Protein AF-A0A0G0W7D2-F1 (afdb_monomer_lite)

Secondary structure (DSSP, 8-state):
--GGG-EEEEETHHHHSS---HHHHHHHHHHHHHHHHTT-EEEEE--TTGGGHHHHHHHHHHHHHHHHGGG-SSSSSS---GGG-SSHHHHHHHHHHHH--S---PPTTTT-S-HHHHHHHTTTTHHHHHTT-EEEEEEEEEEEETTEEEEEEEEEEE-TT-HHHHHHHHHHHHHH-TTTT----

pLDDT: mean 82.42, std 14.55, range [30.0, 97.0]

Structure (mmCIF, N/CA/C/O backbone):
data_AF-A0A0G0W7D2-F1
#
_entry.id   AF-A0A0G0W7D2-F1
#
loop_
_atom_site.group_PDB
_atom_site.id
_atom_site.type_symbol
_atom_site.label_atom_id
_atom_site.label_alt_id
_atom_site.label_comp_id
_atom_site.label_asym_id
_atom_site.label_entity_id
_atom_site.label_seq_id
_atom_site.pdbx_PDB_ins_code
_atom_site.Cartn_x
_atom_site.Cartn_y
_atom_site.Cartn_z
_atom_site.occupancy
_atom_site.B_iso_or_equiv
_atom_site.auth_seq_id
_atom_site.auth_comp_id
_atom_site.auth_asym_id
_atom_site.auth_atom_id
_atom_site.pdbx_PDB_model_num
ATOM 1 N N . LEU A 1 1 ? -21.840 2.901 7.815 1.00 83.06 1 LEU A N 1
ATOM 2 C CA . LEU A 1 1 ? -21.279 1.530 7.769 1.00 83.06 1 LEU A CA 1
ATOM 3 C C . LEU A 1 1 ? -21.638 0.866 9.098 1.00 83.06 1 LEU A C 1
ATOM 5 O O . LEU A 1 1 ? -21.651 1.582 10.088 1.00 83.06 1 LEU A O 1
ATOM 9 N N . ASP A 1 2 ? -21.997 -0.420 9.148 1.00 88.69 2 ASP A N 1
ATOM 10 C CA . ASP A 1 2 ? -22.211 -1.099 10.441 1.00 88.69 2 ASP A CA 1
ATOM 11 C C . ASP A 1 2 ? -20.882 -1.690 10.926 1.00 88.69 2 ASP A C 1
ATOM 13 O O . ASP A 1 2 ? -20.488 -2.780 10.507 1.00 88.69 2 ASP A O 1
ATOM 17 N N . PHE A 1 3 ? -20.174 -0.941 11.773 1.00 88.50 3 PHE A N 1
ATOM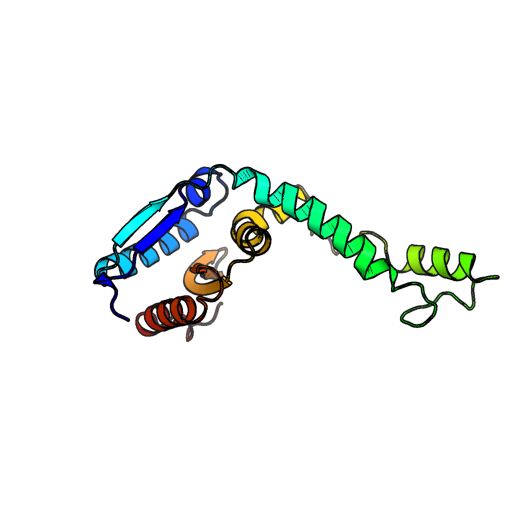 18 C CA . PHE A 1 3 ? -18.842 -1.310 12.256 1.00 88.50 3 PHE A CA 1
ATOM 19 C C . PHE A 1 3 ? -18.836 -2.587 13.095 1.00 88.50 3 PHE A C 1
ATOM 21 O O . PHE A 1 3 ? -17.845 -3.304 13.069 1.00 88.50 3 PHE A O 1
ATOM 28 N N . LYS A 1 4 ? -19.955 -2.961 13.727 1.00 89.69 4 LYS A N 1
ATOM 29 C CA . LYS A 1 4 ? -20.061 -4.200 14.521 1.00 89.69 4 LYS A CA 1
ATOM 30 C C . LYS A 1 4 ? -19.895 -5.475 13.696 1.00 89.69 4 LYS A C 1
ATOM 32 O O . LYS A 1 4 ? -19.670 -6.545 14.252 1.00 89.69 4 LYS A O 1
ATOM 37 N N . LYS A 1 5 ? -20.040 -5.377 12.373 1.00 92.12 5 LYS A N 1
ATOM 38 C CA . LYS A 1 5 ? -19.840 -6.487 11.431 1.00 92.12 5 LYS A CA 1
ATOM 39 C C . LYS A 1 5 ? -18.463 -6.465 10.774 1.00 92.12 5 LYS A C 1
ATOM 41 O O . LYS A 1 5 ? -18.155 -7.368 9.998 1.00 92.12 5 LYS A O 1
ATOM 46 N N . LEU A 1 6 ? -17.657 -5.438 11.036 1.00 94.62 6 LEU A N 1
ATOM 47 C CA . LEU A 1 6 ? -16.352 -5.273 10.422 1.00 94.62 6 LEU A CA 1
ATOM 48 C C . LEU A 1 6 ? -15.289 -5.989 11.254 1.00 94.62 6 LEU A C 1
ATOM 50 O O . LEU A 1 6 ? -15.198 -5.790 12.465 1.00 94.62 6 LEU A O 1
ATOM 54 N N . LYS A 1 7 ? -14.463 -6.786 10.574 1.00 95.94 7 LYS A N 1
ATOM 55 C CA . LYS A 1 7 ? -13.244 -7.365 11.135 1.00 95.94 7 LYS A CA 1
ATOM 56 C C . LYS A 1 7 ? -12.044 -6.703 10.480 1.00 95.94 7 LYS A C 1
ATOM 58 O O . LYS A 1 7 ? -11.933 -6.724 9.256 1.00 95.94 7 LYS A O 1
ATOM 63 N N . ILE A 1 8 ? -11.165 -6.122 11.283 1.00 95.56 8 ILE A N 1
ATOM 64 C CA . ILE A 1 8 ? -9.950 -5.451 10.823 1.00 95.56 8 ILE A CA 1
ATOM 65 C C . ILE A 1 8 ? -8.760 -6.297 11.258 1.00 95.56 8 ILE A C 1
ATOM 67 O O . ILE A 1 8 ? -8.553 -6.522 12.448 1.00 95.56 8 ILE A O 1
ATOM 71 N N . GLY A 1 9 ? -7.986 -6.771 10.284 1.00 95.56 9 GLY A N 1
ATOM 72 C CA . GLY A 1 9 ? -6.732 -7.467 10.536 1.00 95.56 9 GLY A CA 1
ATOM 73 C C . GLY A 1 9 ? -5.576 -6.480 10.658 1.00 95.56 9 GLY A C 1
ATOM 74 O O . GLY A 1 9 ? -5.370 -5.673 9.754 1.00 95.56 9 GLY A O 1
ATOM 75 N N . LEU A 1 10 ? -4.807 -6.565 11.740 1.00 94.06 10 LEU A N 1
ATOM 76 C CA . LEU A 1 10 ? -3.534 -5.872 11.910 1.00 94.06 10 LEU A CA 1
ATOM 77 C C . LEU A 1 10 ? -2.376 -6.853 11.720 1.00 94.06 10 LEU A C 1
ATOM 79 O O . LEU A 1 10 ? -2.161 -7.696 12.592 1.00 94.06 10 LEU A O 1
ATOM 83 N N . PRO A 1 11 ? -1.625 -6.773 10.610 1.00 91.75 11 PRO A N 1
ATOM 84 C CA . PRO A 1 11 ? -0.438 -7.594 10.423 1.00 91.75 11 PRO A CA 1
ATOM 85 C C . PRO A 1 11 ? 0.636 -7.221 11.437 1.00 91.75 11 PRO A C 1
ATOM 87 O O . PRO A 1 11 ? 1.158 -6.104 11.405 1.00 91.75 11 PRO A O 1
ATOM 90 N N . LYS A 1 12 ? 0.986 -8.151 12.327 1.00 89.75 12 LYS A N 1
ATOM 91 C CA . LYS A 1 12 ? 2.035 -7.917 13.330 1.00 89.75 12 LYS A CA 1
ATOM 92 C C . LYS A 1 12 ? 3.379 -7.594 12.681 1.00 89.75 12 LYS A C 1
ATOM 94 O O . LYS A 1 12 ? 4.120 -6.750 13.179 1.00 89.75 12 LYS A O 1
ATOM 99 N N . GLU A 1 13 ? 3.659 -8.178 11.515 1.00 87.62 13 GLU A N 1
ATOM 100 C CA . GLU A 1 13 ? 4.937 -8.011 10.836 1.00 87.62 13 GLU A CA 1
ATOM 101 C C . GLU A 1 13 ? 5.183 -6.547 10.429 1.00 87.62 13 GLU A C 1
ATOM 103 O O . GLU A 1 13 ? 6.333 -6.108 10.430 1.00 87.62 13 GLU A O 1
ATOM 108 N N . PHE A 1 14 ? 4.137 -5.747 10.159 1.00 83.12 14 PHE A N 1
ATOM 109 C CA . PHE A 1 14 ? 4.296 -4.311 9.868 1.00 83.12 14 PHE A CA 1
ATOM 110 C C . PHE A 1 14 ? 4.832 -3.515 11.063 1.00 83.12 14 PHE A C 1
ATOM 112 O O . PHE A 1 14 ? 5.391 -2.436 10.885 1.00 83.12 14 PHE A O 1
ATOM 119 N N . PHE A 1 15 ? 4.703 -4.048 12.277 1.00 82.81 15 PHE A N 1
ATOM 120 C CA . PHE A 1 15 ? 5.199 -3.421 13.498 1.00 82.81 15 PHE A CA 1
ATOM 121 C C . PHE A 1 15 ? 6.488 -4.065 14.028 1.00 82.81 15 PHE A C 1
ATOM 123 O O . PHE A 1 15 ? 7.133 -3.469 14.893 1.00 82.81 15 PHE A O 1
ATOM 130 N N . GLU A 1 16 ? 6.861 -5.247 13.523 1.00 81.19 16 GLU A N 1
ATOM 131 C CA . GLU A 1 16 ? 8.008 -6.047 13.980 1.00 81.19 16 GLU A CA 1
ATOM 132 C C . GLU A 1 16 ? 9.249 -5.927 13.085 1.00 81.19 16 GLU A C 1
ATOM 134 O O . GLU A 1 16 ? 10.361 -6.048 13.593 1.00 81.19 16 GLU A O 1
ATOM 139 N N . ILE A 1 17 ? 9.100 -5.671 11.776 1.00 70.75 17 ILE A N 1
ATOM 140 C CA . ILE A 1 17 ? 10.246 -5.616 10.840 1.00 70.75 17 ILE A CA 1
ATOM 141 C C . ILE A 1 17 ? 11.236 -4.478 11.166 1.00 70.75 17 ILE A C 1
ATOM 143 O O . ILE A 1 17 ? 12.399 -4.533 10.766 1.00 70.75 17 ILE A O 1
ATOM 147 N N . GLY A 1 18 ? 10.816 -3.491 11.961 1.00 64.75 18 GLY A N 1
ATOM 148 C CA . GLY A 1 18 ? 11.622 -2.319 12.289 1.00 64.75 18 GLY A CA 1
ATOM 149 C C . GLY A 1 18 ? 11.581 -1.270 11.175 1.00 64.75 18 GLY A C 1
ATOM 150 O O . GLY A 1 18 ? 11.240 -1.554 10.031 1.00 64.75 18 GLY A O 1
ATOM 151 N N . GLY A 1 19 ? 11.881 -0.019 11.526 1.00 73.56 19 GLY A N 1
ATOM 152 C CA . GLY A 1 19 ? 11.916 1.099 10.574 1.00 73.56 19 GLY A CA 1
ATOM 153 C C . GLY A 1 19 ? 10.629 1.920 10.465 1.00 73.56 19 GLY A C 1
ATOM 154 O O . GLY A 1 19 ? 10.637 2.942 9.786 1.00 73.56 19 GLY A O 1
ATOM 155 N N . ILE A 1 20 ? 9.546 1.540 11.155 1.00 81.81 20 ILE A N 1
ATOM 156 C CA . ILE A 1 20 ? 8.411 2.451 11.344 1.00 81.81 20 ILE A CA 1
ATOM 157 C C . ILE A 1 20 ? 8.782 3.537 12.359 1.00 81.81 20 ILE A C 1
ATOM 159 O O . ILE A 1 20 ? 9.267 3.245 13.455 1.00 81.81 20 ILE A O 1
ATOM 163 N N . ASP A 1 21 ? 8.542 4.792 11.992 1.00 85.00 21 ASP A N 1
ATOM 164 C CA . ASP A 1 21 ? 8.695 5.926 12.897 1.00 85.00 21 ASP A CA 1
ATOM 165 C C . ASP A 1 21 ? 7.721 5.780 14.094 1.00 85.00 21 ASP A C 1
ATOM 167 O O . ASP A 1 21 ? 6.537 5.488 13.882 1.00 85.00 21 ASP A O 1
ATOM 171 N N . PRO A 1 22 ? 8.175 5.945 15.354 1.00 88.88 22 PRO A N 1
ATOM 172 C CA . PRO A 1 22 ? 7.320 5.779 16.529 1.00 88.88 22 PRO A CA 1
ATOM 173 C C . PRO A 1 22 ? 6.082 6.684 16.545 1.00 88.88 22 PRO A C 1
ATOM 175 O O . PRO A 1 22 ? 5.014 6.237 16.967 1.00 88.88 22 PRO A O 1
ATOM 178 N N . ASP A 1 23 ? 6.188 7.924 16.061 1.00 90.25 23 ASP A N 1
ATOM 179 C CA . ASP A 1 23 ? 5.060 8.858 16.021 1.00 90.25 23 ASP A CA 1
ATOM 180 C C . ASP A 1 23 ? 4.035 8.413 14.974 1.00 90.25 23 ASP A C 1
ATOM 182 O O . ASP A 1 23 ? 2.830 8.416 15.235 1.00 90.25 23 ASP A O 1
ATOM 186 N N . VAL A 1 24 ? 4.513 7.937 13.819 1.00 90.12 24 VAL A N 1
ATOM 187 C CA . VAL A 1 24 ? 3.668 7.333 12.775 1.00 90.12 24 VAL A CA 1
ATOM 188 C C . VAL A 1 24 ? 2.955 6.095 13.313 1.00 90.12 24 VAL A C 1
ATOM 190 O O . VAL A 1 24 ? 1.738 5.968 13.168 1.00 90.12 24 VAL A O 1
ATOM 193 N N . LYS A 1 25 ? 3.681 5.202 13.998 1.00 90.31 25 LYS A N 1
ATOM 194 C CA . LYS A 1 25 ? 3.105 4.010 14.633 1.00 90.31 25 LYS A CA 1
ATOM 195 C C . LYS A 1 25 ? 2.000 4.385 15.620 1.00 90.31 25 LYS A C 1
ATOM 197 O O . LYS A 1 25 ? 0.926 3.787 15.585 1.00 90.31 25 LYS A O 1
ATOM 202 N N . ASN A 1 26 ? 2.239 5.380 16.470 1.00 92.44 26 ASN A N 1
ATOM 203 C CA . ASN A 1 26 ? 1.261 5.843 17.452 1.00 92.44 26 ASN A CA 1
ATOM 204 C C . ASN A 1 26 ? 0.003 6.422 16.785 1.00 92.44 26 ASN A C 1
ATOM 206 O O . ASN A 1 26 ? -1.108 6.127 17.227 1.00 92.44 26 ASN A O 1
ATOM 210 N N . LEU A 1 27 ? 0.151 7.194 15.702 1.00 92.88 27 LEU A N 1
ATOM 211 C CA . LEU A 1 27 ? -0.982 7.718 14.929 1.00 92.88 27 LEU A CA 1
ATOM 212 C C . LEU A 1 27 ? -1.808 6.602 14.275 1.00 92.88 27 LEU A C 1
ATOM 214 O O . LEU A 1 27 ? -3.040 6.629 14.335 1.00 92.88 27 LEU A O 1
ATOM 218 N N . ILE A 1 28 ? -1.148 5.590 13.709 1.00 92.31 28 ILE A N 1
ATOM 219 C CA . ILE A 1 28 ? -1.828 4.426 13.128 1.00 92.31 28 ILE A CA 1
ATOM 220 C C . ILE A 1 28 ? -2.603 3.669 14.210 1.00 92.31 28 ILE A C 1
ATOM 222 O O . ILE A 1 28 ? -3.790 3.404 14.033 1.00 92.31 28 ILE A O 1
ATOM 226 N N . LEU A 1 29 ? -1.983 3.371 15.355 1.00 93.69 29 LEU A N 1
ATOM 227 C CA . LEU A 1 29 ? -2.653 2.668 16.456 1.00 93.69 29 LEU A CA 1
ATOM 228 C C . LEU A 1 29 ? -3.843 3.463 17.010 1.00 93.69 29 LEU A C 1
ATOM 230 O O . LEU A 1 29 ? -4.909 2.893 17.230 1.00 93.69 29 LEU A O 1
ATOM 234 N N . LYS A 1 30 ? -3.708 4.788 17.136 1.00 95.12 30 LYS A N 1
ATOM 235 C CA . LYS A 1 30 ? -4.817 5.672 17.515 1.00 95.12 30 LYS A CA 1
ATOM 236 C C . LYS A 1 30 ? -5.976 5.601 16.516 1.00 95.12 30 LYS A C 1
ATOM 238 O O . LYS A 1 30 ? -7.137 5.593 16.919 1.00 95.12 30 LYS A O 1
ATOM 243 N N . SER A 1 31 ? -5.666 5.517 15.224 1.00 94.25 31 SER A N 1
ATOM 244 C CA . SER A 1 31 ? -6.672 5.363 14.166 1.00 94.25 31 SER A CA 1
ATOM 245 C C . SER A 1 31 ? -7.386 4.012 14.251 1.00 94.25 31 SER A C 1
ATOM 247 O O . SER A 1 31 ? -8.597 3.930 14.072 1.00 94.25 31 SER A O 1
ATOM 249 N N . VAL A 1 32 ? -6.663 2.946 14.597 1.00 93.88 32 VAL A N 1
ATOM 250 C CA . VAL A 1 32 ? -7.259 1.626 14.841 1.00 93.88 32 VAL A CA 1
ATOM 251 C C . VAL A 1 32 ? -8.193 1.652 16.051 1.00 93.88 32 VAL A C 1
ATOM 253 O O . VAL A 1 32 ? -9.273 1.063 16.012 1.00 93.88 32 VAL A O 1
ATOM 256 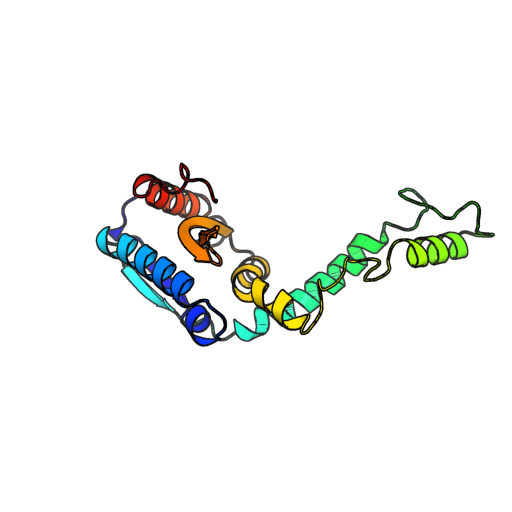N N . ASP A 1 33 ? -7.800 2.331 17.126 1.00 94.69 33 ASP A N 1
ATOM 257 C CA . ASP A 1 33 ? -8.631 2.442 18.324 1.00 94.69 33 ASP A CA 1
ATOM 258 C C . ASP A 1 33 ? -9.928 3.216 18.058 1.00 94.69 33 ASP A C 1
ATOM 260 O O . ASP A 1 33 ? -10.963 2.870 18.629 1.00 94.69 33 ASP A O 1
ATOM 264 N N . CYS A 1 34 ? -9.914 4.185 17.138 1.00 92.81 34 CYS A N 1
ATOM 265 C CA . CYS A 1 34 ? -11.127 4.837 16.643 1.00 92.81 34 CYS A CA 1
ATOM 266 C C . CYS A 1 34 ? -12.104 3.811 16.033 1.00 92.81 34 CYS A C 1
ATOM 268 O O . CYS A 1 34 ? -13.261 3.737 16.452 1.00 92.81 34 CYS A O 1
ATOM 270 N N . PHE A 1 35 ? -11.629 2.908 15.167 1.00 93.75 35 PHE A N 1
ATOM 271 C CA . PHE A 1 35 ? -12.481 1.841 14.625 1.00 93.75 35 PHE A CA 1
ATOM 272 C C . PHE A 1 35 ? -13.005 0.873 15.697 1.00 93.75 35 PHE A C 1
ATOM 274 O O . PHE A 1 35 ? -14.159 0.443 15.622 1.00 93.75 35 PHE A O 1
ATOM 281 N N . LYS A 1 36 ? -12.204 0.546 16.723 1.00 94.06 36 LYS A N 1
ATOM 282 C CA . LYS A 1 36 ? -12.673 -0.272 17.860 1.00 94.06 36 LYS A CA 1
ATOM 283 C C . LYS A 1 36 ? -13.797 0.418 18.626 1.00 94.06 36 LYS A C 1
ATOM 285 O O . LYS A 1 36 ? -14.779 -0.233 18.974 1.00 94.06 36 LYS A O 1
ATOM 290 N N . GLN A 1 37 ? -13.675 1.723 18.877 1.00 93.00 37 GLN A N 1
ATOM 291 C CA . GLN A 1 37 ? -14.697 2.512 19.578 1.00 93.00 37 GLN A CA 1
ATOM 292 C C . GLN A 1 37 ? -16.018 2.562 18.802 1.00 93.00 37 GLN A C 1
ATOM 294 O O . GLN A 1 37 ? -17.087 2.529 19.408 1.00 93.00 37 GLN A O 1
ATOM 299 N N . GLN A 1 38 ? -15.952 2.556 17.470 1.00 91.06 38 GLN A N 1
ATOM 300 C CA . GLN A 1 38 ? -17.127 2.442 16.601 1.00 91.06 38 GLN A CA 1
ATOM 301 C C . GLN A 1 38 ? -17.723 1.018 16.570 1.00 91.06 38 GLN A C 1
ATOM 303 O O . GLN A 1 38 ? -18.843 0.819 16.095 1.00 91.06 38 GLN A O 1
ATOM 308 N N . GLY A 1 39 ? -17.015 0.024 17.115 1.00 94.38 39 GLY A N 1
ATOM 309 C CA . GLY A 1 39 ? -17.494 -1.345 17.309 1.00 94.38 39 GLY A CA 1
ATOM 310 C C . GLY A 1 39 ? -16.857 -2.397 16.403 1.00 94.38 39 GLY A C 1
ATOM 311 O O . GLY A 1 39 ? -17.328 -3.532 16.419 1.00 94.38 39 GLY A O 1
ATOM 312 N N . ALA A 1 40 ? -15.822 -2.058 15.627 1.00 96.19 40 ALA A N 1
ATOM 313 C CA . ALA A 1 40 ? -15.112 -3.035 14.804 1.00 96.19 40 ALA A CA 1
ATOM 314 C C . ALA A 1 40 ? -14.337 -4.047 15.657 1.00 96.19 40 ALA A C 1
ATOM 316 O O . ALA A 1 40 ? -13.693 -3.698 16.649 1.00 96.19 40 ALA A O 1
ATOM 317 N N . GLU A 1 41 ? -14.351 -5.308 15.230 1.00 97.00 41 GLU A N 1
ATOM 318 C CA . GLU A 1 41 ? -13.499 -6.346 15.800 1.00 97.00 41 GLU A CA 1
ATOM 319 C C . GLU A 1 41 ? -12.097 -6.211 15.200 1.00 97.00 41 GLU A C 1
ATOM 321 O O . GLU A 1 41 ? -11.905 -6.389 13.997 1.00 97.00 41 GLU A O 1
ATOM 326 N N . VAL A 1 42 ? -11.106 -5.890 16.029 1.00 95.62 42 VAL A N 1
ATOM 327 C CA . VAL A 1 42 ? -9.710 -5.786 15.591 1.00 95.62 42 VAL A CA 1
ATOM 328 C C . VAL A 1 42 ? -8.952 -7.026 16.029 1.00 95.62 42 VAL A C 1
ATOM 330 O O . VAL A 1 42 ? -8.901 -7.345 17.216 1.00 95.62 42 VAL A O 1
ATOM 333 N N . LEU A 1 43 ? -8.349 -7.702 15.059 1.00 95.88 43 LEU A N 1
ATOM 334 C CA . LEU A 1 43 ? -7.610 -8.941 15.240 1.00 95.88 43 LEU A CA 1
ATOM 335 C C . LEU A 1 43 ? -6.176 -8.739 14.777 1.00 95.88 43 LEU A C 1
ATOM 337 O O . LEU A 1 43 ? -5.935 -8.200 13.699 1.00 95.88 43 LEU A O 1
ATOM 341 N N . GLU A 1 44 ? -5.220 -9.215 15.561 1.00 94.62 44 GLU A N 1
ATOM 342 C CA . GLU A 1 44 ? -3.856 -9.363 15.070 1.00 94.62 44 GLU A CA 1
ATOM 343 C C . GLU A 1 44 ? -3.800 -10.544 14.090 1.00 94.62 44 GLU A C 1
ATOM 345 O O . GLU A 1 44 ? -4.355 -11.613 14.356 1.00 94.62 44 GLU A O 1
ATOM 350 N N . ILE A 1 45 ? -3.161 -10.344 12.939 1.00 94.88 45 ILE A N 1
ATOM 351 C CA . ILE A 1 45 ? -2.997 -11.363 11.899 1.00 94.88 45 ILE A CA 1
ATOM 352 C C . ILE A 1 45 ? -1.519 -11.562 11.564 1.00 94.88 45 ILE A C 1
ATOM 354 O O . ILE A 1 45 ? -0.675 -10.713 11.839 1.00 94.88 45 ILE A O 1
ATOM 358 N N . ASN A 1 46 ? -1.220 -12.712 10.963 1.00 93.31 46 ASN A N 1
ATOM 359 C CA . ASN A 1 46 ? 0.134 -13.153 10.645 1.00 93.31 46 ASN A CA 1
ATOM 360 C C . ASN A 1 46 ? 0.304 -13.270 9.126 1.00 93.31 46 ASN A C 1
ATOM 362 O O . ASN A 1 46 ? -0.405 -14.047 8.481 1.00 93.31 46 ASN A O 1
ATOM 366 N N . LEU A 1 47 ? 1.265 -12.532 8.574 1.00 91.00 47 LEU A N 1
ATOM 367 C CA . LEU A 1 47 ? 1.676 -12.545 7.172 1.00 91.00 47 LEU A CA 1
ATOM 368 C C . LEU A 1 47 ? 3.110 -13.103 7.054 1.00 91.00 47 LEU A C 1
ATOM 370 O O . LEU A 1 47 ? 4.072 -12.354 6.862 1.00 91.00 47 LEU A O 1
ATOM 374 N N . PRO A 1 48 ? 3.290 -14.439 7.089 1.00 89.81 48 PRO A N 1
ATOM 375 C CA . PRO A 1 48 ? 4.602 -15.068 7.291 1.00 89.81 48 PRO A CA 1
ATOM 376 C C . PRO A 1 48 ? 5.591 -14.831 6.139 1.00 89.81 48 PRO A C 1
ATOM 378 O O . PRO A 1 48 ? 6.803 -15.001 6.294 1.00 89.81 48 PRO A O 1
ATOM 381 N N . HIS A 1 49 ? 5.083 -14.453 4.965 1.00 89.62 49 HIS A N 1
ATOM 382 C CA . HIS A 1 49 ? 5.873 -14.224 3.758 1.00 89.62 49 HIS A CA 1
ATOM 383 C C . HIS A 1 49 ? 6.148 -12.744 3.480 1.00 89.62 49 HIS A C 1
ATOM 385 O O . HIS A 1 49 ? 6.787 -12.431 2.478 1.00 89.62 49 HIS A O 1
ATOM 391 N N . MET A 1 50 ? 5.725 -11.834 4.363 1.00 85.69 50 MET A N 1
ATOM 392 C CA . MET A 1 50 ? 5.827 -10.394 4.126 1.00 85.69 50 MET A CA 1
ATOM 393 C C . MET A 1 50 ? 7.268 -9.925 3.893 1.00 85.69 50 MET A C 1
ATOM 395 O O . MET A 1 50 ? 7.508 -9.103 3.019 1.00 85.69 50 MET A O 1
ATOM 399 N N . LYS A 1 51 ? 8.251 -10.520 4.578 1.00 83.38 51 LYS A N 1
ATOM 400 C CA . LYS A 1 51 ? 9.684 -10.219 4.384 1.00 83.38 51 LYS A CA 1
ATOM 401 C C . LYS A 1 51 ? 10.205 -10.467 2.960 1.00 83.38 51 LYS A C 1
ATOM 403 O O . LYS A 1 51 ? 11.276 -9.983 2.610 1.00 83.38 51 LYS A O 1
ATOM 408 N N . TYR A 1 52 ? 9.479 -11.239 2.150 1.00 86.75 52 TYR A N 1
ATOM 409 C CA . TYR A 1 52 ? 9.837 -11.522 0.762 1.00 86.75 52 TYR A CA 1
ATOM 410 C C . TYR A 1 52 ? 9.169 -10.570 -0.239 1.00 86.75 52 TYR A C 1
ATOM 412 O O . TYR A 1 52 ? 9.476 -10.657 -1.426 1.00 86.75 52 TYR A O 1
ATOM 420 N N . SER A 1 53 ? 8.283 -9.666 0.203 1.00 86.50 53 SER A N 1
ATOM 421 C CA . SER A 1 53 ? 7.522 -8.784 -0.693 1.00 86.50 53 SER A CA 1
ATOM 422 C C . SER A 1 53 ? 8.438 -7.878 -1.514 1.00 86.50 53 SER A C 1
ATOM 424 O O . SER A 1 53 ? 8.375 -7.906 -2.738 1.00 86.50 53 SER A O 1
ATOM 426 N N . VAL A 1 54 ? 9.344 -7.149 -0.856 1.00 84.88 54 VAL A N 1
ATOM 427 C CA . VAL A 1 54 ? 10.301 -6.237 -1.497 1.00 84.88 54 VAL A CA 1
ATOM 428 C C . VAL A 1 54 ? 11.204 -6.971 -2.499 1.00 84.88 54 VAL A C 1
ATOM 430 O O . VAL A 1 54 ? 11.202 -6.589 -3.669 1.00 84.88 54 VAL A O 1
ATOM 433 N N . PRO A 1 55 ? 11.944 -8.043 -2.138 1.00 87.81 55 PRO A N 1
ATOM 434 C CA . PRO A 1 55 ? 12.807 -8.713 -3.111 1.00 87.81 55 PRO A CA 1
ATOM 435 C C . PRO A 1 55 ? 12.024 -9.339 -4.274 1.00 87.81 55 PRO A C 1
ATOM 437 O O . PRO A 1 55 ? 12.470 -9.243 -5.416 1.00 87.81 55 PRO A O 1
ATOM 440 N N . ALA A 1 56 ? 10.853 -9.936 -4.022 1.00 90.62 56 ALA A N 1
ATOM 441 C CA . ALA A 1 56 ? 10.020 -10.491 -5.090 1.00 90.62 56 ALA A CA 1
ATOM 442 C C . ALA A 1 56 ? 9.522 -9.394 -6.044 1.00 90.62 56 ALA A C 1
ATOM 444 O O . ALA A 1 56 ? 9.643 -9.539 -7.262 1.00 90.62 56 ALA A O 1
ATOM 445 N N . TYR A 1 57 ? 9.039 -8.278 -5.490 1.00 90.00 57 TYR A N 1
ATOM 446 C CA . TYR A 1 57 ? 8.590 -7.120 -6.254 1.00 90.00 57 TYR A CA 1
ATOM 447 C C . TYR A 1 57 ? 9.702 -6.577 -7.149 1.00 90.00 57 TYR A C 1
ATOM 449 O O . TYR A 1 57 ? 9.492 -6.408 -8.344 1.00 90.00 57 TYR A O 1
ATOM 457 N N . TYR A 1 58 ? 10.911 -6.374 -6.622 1.00 87.75 58 TYR A N 1
ATOM 458 C CA . TYR A 1 58 ? 12.008 -5.811 -7.413 1.00 87.75 58 TYR A CA 1
ATOM 459 C C . TYR A 1 58 ? 12.514 -6.747 -8.518 1.00 87.75 58 TYR A C 1
ATOM 461 O O . TYR A 1 58 ? 12.955 -6.256 -9.559 1.00 87.75 58 TYR A O 1
ATOM 469 N N . ILE A 1 59 ? 12.401 -8.070 -8.357 1.00 90.31 59 ILE A N 1
ATOM 470 C CA . ILE A 1 59 ? 12.693 -9.029 -9.434 1.00 90.31 59 ILE A CA 1
ATOM 471 C C . ILE A 1 59 ? 11.639 -8.927 -10.541 1.00 90.31 59 ILE A C 1
ATOM 473 O O . ILE A 1 59 ? 11.993 -8.747 -11.708 1.00 90.31 59 ILE A O 1
ATOM 477 N N . ILE A 1 60 ? 10.355 -9.013 -10.180 1.00 90.94 60 ILE A N 1
ATOM 478 C CA . ILE A 1 60 ? 9.241 -8.994 -11.140 1.00 90.94 60 ILE A CA 1
ATOM 479 C C . ILE A 1 60 ? 9.188 -7.650 -11.860 1.00 90.94 60 ILE A C 1
ATOM 481 O O . ILE A 1 60 ? 9.229 -7.608 -13.087 1.00 90.94 60 ILE A O 1
ATOM 485 N N . ASN A 1 61 ? 9.193 -6.552 -11.105 1.00 89.44 61 ASN A N 1
ATOM 486 C CA . ASN A 1 61 ? 9.133 -5.202 -11.643 1.00 89.44 61 ASN A CA 1
ATOM 487 C C . ASN A 1 61 ? 10.302 -4.933 -12.601 1.00 89.44 61 ASN A C 1
ATOM 489 O O . ASN A 1 61 ? 10.089 -4.439 -13.702 1.00 89.44 61 ASN A O 1
ATOM 493 N N . SER A 1 62 ? 11.533 -5.329 -12.253 1.00 86.62 62 SER A N 1
ATOM 494 C CA . SER A 1 62 ? 12.684 -5.159 -13.157 1.00 86.62 62 SER A CA 1
ATOM 495 C C . SER A 1 62 ? 12.538 -5.975 -14.445 1.00 86.62 62 SER A C 1
ATOM 497 O O . SER A 1 62 ? 12.832 -5.469 -15.531 1.00 86.62 62 SER A O 1
ATOM 499 N N . ALA A 1 63 ? 12.062 -7.221 -14.346 1.00 89.75 63 ALA A N 1
ATOM 500 C CA . ALA A 1 63 ? 11.835 -8.076 -15.507 1.00 89.75 63 ALA A CA 1
ATOM 501 C C . ALA A 1 63 ? 10.747 -7.497 -16.427 1.00 89.75 63 ALA A C 1
ATOM 503 O O . ALA A 1 63 ? 10.978 -7.329 -17.627 1.00 89.75 63 ALA A O 1
ATOM 504 N N . GLU A 1 64 ? 9.599 -7.112 -15.872 1.00 91.25 64 GLU A N 1
ATOM 505 C CA . GLU A 1 64 ? 8.486 -6.534 -16.627 1.00 91.25 64 GLU A CA 1
ATOM 506 C C . GLU A 1 64 ? 8.837 -5.178 -17.234 1.00 91.25 64 GLU A C 1
ATOM 508 O O . GLU A 1 64 ? 8.560 -4.946 -18.412 1.00 91.25 64 GLU A O 1
ATOM 513 N N . ILE A 1 65 ? 9.500 -4.295 -16.481 1.00 88.12 65 ILE A N 1
ATOM 514 C CA . ILE A 1 65 ? 9.984 -3.008 -16.992 1.00 88.12 65 ILE A CA 1
ATOM 515 C C . ILE A 1 65 ? 10.950 -3.240 -18.156 1.00 88.12 65 ILE A C 1
ATOM 517 O O . ILE A 1 65 ? 10.819 -2.581 -19.186 1.00 88.12 65 ILE A O 1
ATOM 521 N N . SER A 1 66 ? 11.877 -4.198 -18.054 1.00 85.88 66 SER A N 1
ATOM 522 C CA . SER A 1 66 ? 12.831 -4.471 -19.138 1.00 85.88 66 SER A CA 1
ATOM 523 C C . SER A 1 66 ? 12.135 -4.867 -20.448 1.00 85.88 66 SER A C 1
ATOM 525 O O . SER A 1 66 ? 12.480 -4.349 -21.515 1.00 85.88 66 SER A O 1
ATOM 527 N N . ALA A 1 67 ? 11.098 -5.706 -20.368 1.00 86.88 67 ALA A N 1
ATOM 528 C CA . ALA A 1 67 ? 10.301 -6.119 -21.517 1.00 86.88 67 ALA A CA 1
ATOM 529 C C . ALA A 1 67 ? 9.404 -4.978 -22.027 1.00 86.88 67 ALA A C 1
ATOM 531 O O . ALA A 1 67 ? 9.356 -4.703 -23.227 1.00 86.88 67 ALA A O 1
ATOM 532 N N . ASN A 1 68 ? 8.733 -4.256 -21.127 1.00 87.94 68 ASN A N 1
ATOM 533 C CA . ASN A 1 68 ? 7.829 -3.163 -21.478 1.00 87.94 68 ASN A CA 1
ATOM 534 C C . ASN A 1 68 ? 8.561 -1.996 -22.146 1.00 87.94 68 ASN A C 1
ATOM 536 O O . ASN 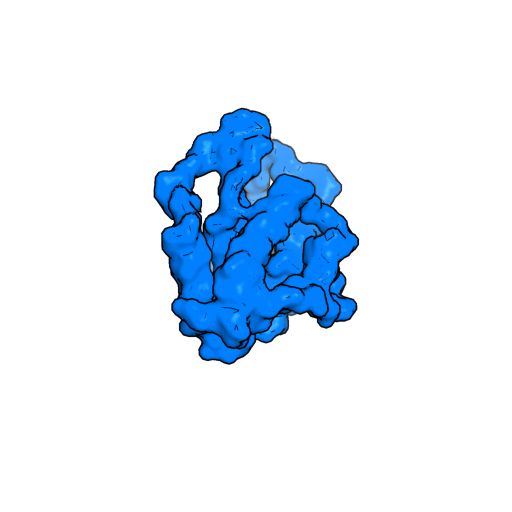A 1 68 ? 8.074 -1.466 -23.151 1.00 87.94 68 ASN A O 1
ATOM 540 N N . LEU A 1 69 ? 9.741 -1.628 -21.638 1.00 83.88 69 LEU A N 1
ATOM 541 C CA . LEU A 1 69 ? 10.582 -0.564 -22.188 1.00 83.88 69 LEU A CA 1
ATOM 542 C C . LEU A 1 69 ? 11.354 -0.999 -23.444 1.00 83.88 69 LEU A C 1
ATOM 544 O O . LEU A 1 69 ? 11.942 -0.152 -24.122 1.00 83.88 69 LEU A O 1
ATOM 548 N N . ALA A 1 70 ? 11.351 -2.287 -23.814 1.00 83.69 70 ALA A N 1
ATOM 549 C CA . ALA A 1 70 ? 11.996 -2.768 -25.039 1.00 83.69 70 ALA A CA 1
ATOM 550 C C . ALA A 1 70 ? 11.475 -2.046 -26.295 1.00 83.69 70 ALA A C 1
ATOM 552 O O . ALA A 1 70 ? 12.251 -1.804 -27.216 1.00 83.69 70 ALA A O 1
ATOM 553 N N . ARG A 1 71 ? 10.207 -1.602 -26.280 1.00 84.12 71 ARG A N 1
ATOM 554 C CA . ARG A 1 71 ? 9.556 -0.850 -27.369 1.00 84.12 71 ARG A CA 1
ATOM 555 C C . ARG A 1 71 ? 10.202 0.500 -27.700 1.00 84.12 71 ARG A C 1
ATOM 557 O O . ARG A 1 71 ? 9.940 1.034 -28.773 1.00 84.12 71 ARG A O 1
ATOM 564 N N . TYR A 1 72 ? 10.979 1.066 -26.776 1.00 81.69 72 TYR A N 1
ATOM 565 C CA . TYR A 1 72 ? 11.695 2.323 -26.972 1.00 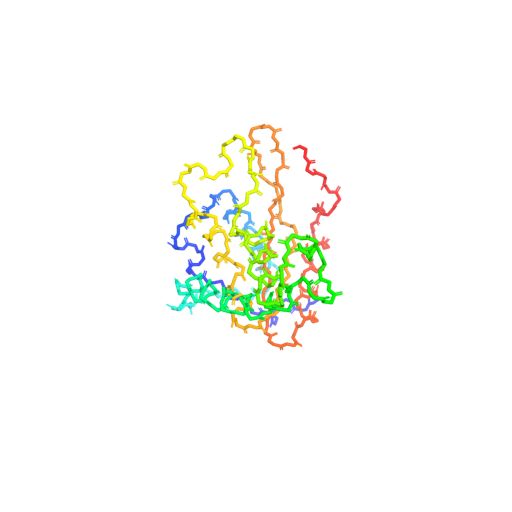81.69 72 TYR A CA 1
ATOM 566 C C . TYR A 1 72 ? 13.054 2.032 -27.604 1.00 81.69 72 TYR A C 1
ATOM 568 O O . TYR A 1 72 ? 14.057 1.835 -26.916 1.00 81.69 72 TYR A O 1
ATOM 576 N N . ASP A 1 73 ? 13.039 1.932 -28.928 1.00 78.69 73 ASP A N 1
ATOM 577 C CA . ASP A 1 73 ? 14.152 1.500 -29.775 1.00 78.69 73 ASP A CA 1
ATOM 578 C C . ASP A 1 73 ? 14.703 2.621 -30.677 1.00 78.69 73 ASP A C 1
ATOM 580 O O . ASP A 1 73 ? 15.677 2.405 -31.396 1.00 78.69 73 ASP A O 1
ATOM 584 N N . GLY A 1 74 ? 14.094 3.814 -30.656 1.00 78.81 74 GLY A N 1
ATOM 585 C CA . GLY A 1 74 ? 14.457 4.929 -31.540 1.00 78.81 74 GLY A CA 1
ATOM 586 C C . GLY A 1 74 ? 13.971 4.755 -32.979 1.00 78.81 74 GLY A C 1
ATOM 587 O O . GLY A 1 74 ? 14.372 5.509 -33.869 1.00 78.81 74 GLY A O 1
ATOM 588 N N . ILE A 1 75 ? 13.120 3.762 -33.251 1.00 82.31 75 ILE A N 1
ATOM 589 C CA . ILE A 1 75 ? 12.614 3.499 -34.595 1.00 82.31 75 ILE A CA 1
ATOM 590 C C . ILE A 1 75 ? 11.293 4.229 -34.802 1.00 82.31 75 ILE A C 1
ATOM 592 O O . ILE A 1 75 ? 11.206 5.081 -35.676 1.00 82.31 75 ILE A O 1
ATOM 596 N N . ARG A 1 76 ? 10.256 3.935 -34.023 1.00 83.12 76 ARG A N 1
ATOM 597 C CA . ARG A 1 76 ? 8.952 4.600 -34.215 1.00 83.12 76 ARG A CA 1
ATOM 598 C C . ARG A 1 76 ? 8.837 5.900 -33.413 1.00 83.12 76 ARG A C 1
ATOM 600 O O . ARG A 1 76 ? 8.209 6.842 -33.878 1.00 83.12 76 ARG A O 1
ATOM 607 N N . TYR A 1 77 ? 9.416 5.912 -32.215 1.00 78.06 77 TYR A N 1
ATOM 608 C CA . TYR A 1 77 ? 9.430 6.983 -31.208 1.00 78.06 77 TYR A CA 1
ATOM 609 C C . TYR A 1 77 ? 10.316 6.507 -30.031 1.00 78.06 77 TYR A C 1
ATOM 611 O O . TYR A 1 77 ? 10.588 5.302 -29.952 1.00 78.06 77 TYR A O 1
ATOM 619 N N . PRO A 1 78 ? 10.726 7.347 -29.058 1.00 68.94 78 PRO A N 1
ATOM 620 C CA . PRO A 1 78 ? 10.796 8.805 -29.013 1.00 68.94 78 PRO A CA 1
ATOM 621 C C . PRO A 1 78 ? 12.186 9.251 -29.523 1.00 68.94 78 PRO A C 1
ATOM 623 O O . PRO A 1 78 ? 12.460 8.995 -30.691 1.00 68.94 78 PRO A O 1
ATOM 626 N N . ILE A 1 79 ? 13.047 9.878 -28.698 1.00 75.19 79 ILE A N 1
ATOM 627 C CA . ILE A 1 79 ? 14.439 10.266 -29.032 1.00 75.19 79 ILE A CA 1
ATOM 628 C C . ILE A 1 79 ? 15.124 9.165 -29.853 1.00 75.19 79 ILE A C 1
ATOM 630 O O . ILE A 1 79 ? 15.029 7.986 -29.515 1.00 75.19 79 ILE A O 1
ATOM 634 N N . SER A 1 80 ? 15.794 9.556 -30.935 1.00 76.62 80 SER A N 1
ATOM 635 C CA . SER A 1 80 ? 16.424 8.638 -31.877 1.00 76.62 80 SER A CA 1
ATOM 636 C C . SER A 1 80 ? 17.760 9.193 -32.348 1.00 76.62 80 SER A C 1
ATOM 638 O O . SER A 1 80 ? 17.814 10.303 -32.869 1.00 76.62 80 SER A O 1
ATOM 640 N N . ASN A 1 81 ? 18.823 8.400 -32.230 1.00 74.94 81 ASN A N 1
ATOM 641 C CA . ASN A 1 81 ? 20.160 8.747 -32.728 1.00 74.94 81 ASN A CA 1
ATOM 642 C C . ASN A 1 81 ? 20.363 8.257 -34.175 1.00 74.94 81 ASN A C 1
ATOM 644 O O . ASN A 1 81 ? 21.428 7.751 -34.528 1.00 74.94 81 ASN A O 1
ATOM 648 N N . ARG A 1 82 ? 19.321 8.351 -35.013 1.00 76.69 82 ARG A N 1
ATOM 649 C CA . ARG A 1 82 ? 19.353 7.932 -36.427 1.00 76.69 82 ARG A CA 1
ATOM 650 C C . ARG A 1 82 ? 20.432 8.642 -37.229 1.00 76.69 82 ARG A C 1
ATOM 652 O O . ARG A 1 82 ? 21.128 7.985 -37.994 1.00 76.69 82 ARG A O 1
ATOM 659 N N . ASP A 1 83 ? 20.591 9.939 -37.004 1.00 80.62 83 ASP A N 1
ATOM 660 C CA . ASP A 1 83 ? 21.546 10.775 -37.739 1.00 80.62 83 ASP A CA 1
ATOM 661 C C . ASP A 1 83 ? 23.008 10.414 -37.422 1.00 80.62 83 ASP A C 1
ATOM 663 O O . ASP A 1 83 ? 23.916 10.727 -38.187 1.00 80.62 83 ASP A O 1
ATOM 667 N N . GLU A 1 84 ? 23.238 9.696 -36.319 1.00 77.31 84 GLU A N 1
ATOM 668 C CA . GLU A 1 84 ? 24.556 9.252 -35.865 1.00 77.31 84 GLU A CA 1
ATOM 669 C C . GLU A 1 84 ? 24.810 7.761 -36.139 1.00 77.31 84 GLU A C 1
ATOM 671 O O . GLU A 1 84 ? 25.801 7.218 -35.649 1.00 77.31 84 GLU A O 1
ATOM 676 N N . ALA A 1 85 ? 23.930 7.061 -36.862 1.00 78.88 85 ALA A N 1
ATOM 677 C CA . ALA A 1 85 ? 23.986 5.610 -37.020 1.00 78.88 85 ALA A CA 1
ATOM 678 C C . ALA A 1 85 ? 23.940 5.167 -38.490 1.00 78.88 85 ALA A C 1
ATOM 680 O O . ALA A 1 85 ? 23.126 5.627 -39.283 1.00 78.88 85 ALA A O 1
ATOM 681 N N . SER A 1 86 ? 24.787 4.200 -38.840 1.00 79.25 86 SER A N 1
ATOM 682 C CA . SER A 1 86 ? 24.940 3.665 -40.199 1.00 79.25 86 SER A CA 1
ATOM 683 C C . SER A 1 86 ? 23.987 2.505 -40.528 1.00 79.25 86 SER A C 1
ATOM 685 O O . SER A 1 86 ? 23.912 2.065 -41.674 1.00 79.25 86 SER A O 1
ATOM 687 N N . GLY A 1 87 ? 23.216 2.014 -39.548 1.00 81.62 87 GLY A N 1
ATOM 688 C CA . GLY A 1 87 ? 22.232 0.950 -39.759 1.00 81.62 87 GLY A CA 1
ATOM 689 C C . GLY A 1 87 ? 21.305 0.695 -38.569 1.00 81.62 87 GLY A C 1
ATOM 690 O O . GLY A 1 87 ? 21.556 1.139 -37.451 1.00 81.62 87 GLY A O 1
ATOM 691 N N . PHE A 1 88 ? 20.233 -0.075 -38.797 1.00 79.56 88 PHE A N 1
ATOM 692 C CA . PHE A 1 88 ? 19.164 -0.343 -37.815 1.00 79.56 88 PHE A CA 1
ATOM 693 C C . PHE A 1 88 ? 19.677 -0.815 -36.447 1.00 79.56 88 PHE A C 1
ATOM 695 O O . PHE A 1 88 ? 19.235 -0.340 -35.402 1.00 79.56 88 PHE A O 1
ATOM 702 N N . ARG A 1 89 ? 20.642 -1.738 -36.448 1.00 78.88 89 ARG A N 1
ATOM 703 C CA . ARG A 1 89 ? 21.216 -2.288 -35.216 1.00 78.88 89 ARG A CA 1
ATOM 704 C C . ARG A 1 89 ? 22.006 -1.237 -34.432 1.00 78.88 89 ARG A C 1
ATOM 706 O O . ARG A 1 89 ? 21.992 -1.247 -33.206 1.00 78.88 89 ARG A O 1
ATOM 713 N N . GLU A 1 90 ? 22.660 -0.320 -35.135 1.00 80.25 90 GLU A N 1
ATOM 714 C CA . GLU A 1 90 ? 23.404 0.778 -34.527 1.00 80.25 90 GLU A CA 1
ATOM 715 C C . GLU A 1 90 ? 22.461 1.855 -33.973 1.00 80.25 90 GLU A C 1
ATOM 717 O O . GLU A 1 90 ? 22.687 2.324 -32.861 1.00 80.25 90 GLU A O 1
ATOM 722 N N . ILE A 1 91 ? 21.354 2.152 -34.670 1.00 77.81 91 ILE A N 1
ATOM 723 C CA . ILE A 1 91 ? 20.278 3.025 -34.165 1.00 77.81 91 ILE A CA 1
ATOM 724 C C . ILE A 1 91 ? 19.752 2.488 -32.830 1.00 77.81 91 ILE A C 1
ATOM 726 O O . ILE A 1 91 ? 19.660 3.242 -31.860 1.00 77.81 91 ILE A O 1
ATOM 730 N N . TYR A 1 92 ? 19.465 1.182 -32.763 1.00 74.88 92 TYR A N 1
ATOM 731 C CA . TYR A 1 92 ? 18.985 0.524 -31.547 1.00 74.88 92 TYR A CA 1
ATOM 732 C C . TYR A 1 92 ? 19.977 0.667 -30.384 1.00 74.88 92 TYR A C 1
ATOM 734 O O . TYR A 1 92 ? 19.602 1.148 -29.315 1.00 74.88 92 TYR A O 1
ATOM 742 N N . TYR A 1 93 ? 21.248 0.291 -30.577 1.00 74.12 93 TYR A N 1
ATOM 743 C CA . TYR A 1 93 ? 22.243 0.351 -29.501 1.00 74.12 93 TYR A CA 1
ATOM 744 C C . TYR A 1 93 ? 22.573 1.783 -29.070 1.00 74.12 93 TYR A C 1
ATOM 746 O O . TYR A 1 93 ? 22.683 2.031 -27.871 1.00 74.12 93 TYR A O 1
ATOM 754 N N . LYS A 1 94 ? 22.693 2.732 -30.008 1.00 72.62 94 LYS A N 1
ATOM 755 C CA . LYS A 1 94 ? 22.993 4.136 -29.685 1.00 72.62 94 LYS A CA 1
ATOM 756 C C . LYS A 1 94 ? 21.834 4.821 -28.972 1.00 72.62 94 LYS A C 1
ATOM 758 O O . LYS A 1 94 ? 22.077 5.531 -28.000 1.00 72.62 94 LYS A O 1
ATOM 763 N N . THR A 1 95 ? 20.595 4.548 -29.385 1.00 72.19 95 THR A N 1
ATOM 764 C CA . THR A 1 95 ? 19.400 5.098 -28.726 1.00 72.19 95 THR A CA 1
ATOM 765 C C . THR A 1 95 ? 19.204 4.493 -27.330 1.00 72.19 95 THR A C 1
ATOM 767 O O . THR A 1 95 ? 18.990 5.224 -26.362 1.00 72.19 95 THR A O 1
ATOM 770 N N . LYS A 1 96 ? 19.338 3.164 -27.186 1.00 67.31 96 LYS A N 1
ATOM 771 C CA . LYS A 1 96 ? 19.266 2.483 -25.880 1.00 67.31 96 LYS A CA 1
ATOM 772 C C . LYS A 1 96 ? 20.388 2.927 -24.937 1.00 67.31 96 LYS A C 1
ATOM 774 O O . LYS A 1 96 ? 20.128 3.156 -23.763 1.00 67.31 96 LYS A O 1
ATOM 779 N N . GLY A 1 97 ? 21.609 3.077 -25.449 1.00 64.38 97 GLY A N 1
ATOM 780 C CA . GLY A 1 97 ? 22.780 3.476 -24.666 1.00 64.38 97 GLY A CA 1
ATOM 781 C C . GLY A 1 97 ? 22.753 4.928 -24.175 1.00 64.38 97 GLY A C 1
ATOM 782 O O . GLY A 1 97 ? 23.320 5.203 -23.124 1.00 64.38 97 GLY A O 1
ATOM 783 N N . HIS A 1 98 ? 22.078 5.841 -24.888 1.00 60.25 98 HIS A N 1
ATOM 784 C CA . HIS A 1 98 ? 21.972 7.258 -24.502 1.00 60.25 98 HIS A CA 1
ATOM 785 C C . HIS A 1 98 ? 20.762 7.577 -23.613 1.00 60.25 98 HIS A C 1
ATOM 787 O O . HIS A 1 98 ? 20.868 8.420 -22.727 1.00 60.25 98 HIS A O 1
ATOM 793 N N . GLY A 1 99 ? 19.609 6.938 -23.848 1.00 54.06 99 GLY A N 1
ATOM 794 C CA . GLY A 1 99 ? 18.352 7.256 -23.150 1.00 54.06 99 GLY A CA 1
ATOM 795 C C . GLY A 1 99 ? 18.020 6.354 -21.960 1.00 54.06 99 GLY A C 1
ATOM 796 O O . GLY A 1 99 ? 17.118 6.670 -21.190 1.00 54.06 99 GLY A O 1
ATOM 797 N N . PHE A 1 100 ? 18.733 5.236 -21.807 1.00 53.78 100 PHE A N 1
ATOM 798 C CA . PHE A 1 100 ? 18.484 4.239 -20.767 1.00 53.78 100 PHE A CA 1
ATOM 799 C C . PHE A 1 100 ? 19.795 3.834 -20.093 1.00 53.78 100 PHE A C 1
ATOM 801 O O . PHE A 1 100 ? 20.190 2.670 -20.093 1.00 53.78 100 PHE A O 1
ATOM 808 N N . SER A 1 101 ? 20.470 4.795 -19.462 1.00 44.62 101 SER A N 1
ATOM 809 C CA . SER A 1 101 ? 21.188 4.401 -18.248 1.00 44.62 101 SER A CA 1
ATOM 810 C C . SER A 1 101 ? 20.149 3.889 -17.242 1.00 44.62 101 SER A C 1
ATOM 812 O O . SER A 1 101 ? 19.025 4.401 -17.251 1.00 44.62 101 SER A O 1
ATOM 814 N N . PRO A 1 102 ? 20.481 2.987 -16.304 1.00 51.25 102 PRO A N 1
ATOM 815 C CA . PRO A 1 102 ? 19.723 2.967 -15.069 1.00 51.25 102 PRO A CA 1
ATOM 816 C C . PRO A 1 102 ? 19.668 4.372 -14.417 1.00 51.25 102 PRO A C 1
ATOM 818 O O . PRO A 1 102 ? 18.648 4.605 -13.795 1.00 51.25 102 PRO A O 1
ATOM 821 N N . TYR A 1 103 ? 20.636 5.314 -14.624 1.00 33.56 103 TYR A N 1
ATOM 822 C CA . TYR A 1 103 ? 20.554 6.787 -14.312 1.00 33.56 103 TYR A CA 1
ATOM 823 C C . TYR A 1 103 ? 21.622 7.699 -15.028 1.00 33.56 103 TYR A C 1
ATOM 825 O O . TYR A 1 103 ? 22.778 7.272 -15.119 1.00 33.56 103 TYR A O 1
ATOM 833 N N . PRO A 1 104 ? 21.321 8.949 -15.490 1.00 33.34 104 PRO A N 1
ATOM 834 C CA . PRO A 1 104 ? 22.039 10.174 -15.006 1.00 33.34 104 PRO A CA 1
ATOM 835 C C . PRO A 1 104 ? 21.179 11.486 -15.063 1.00 33.34 104 PRO A C 1
ATOM 837 O O . PRO A 1 104 ? 20.180 11.519 -15.766 1.00 33.34 104 PRO A O 1
ATOM 840 N N . ALA A 1 105 ? 21.452 12.648 -14.446 1.00 30.00 105 ALA A N 1
ATOM 841 C CA . ALA A 1 105 ? 22.285 13.048 -13.308 1.00 30.00 105 ALA A CA 1
ATOM 842 C C . ALA A 1 105 ? 21.373 13.585 -12.174 1.00 30.00 105 ALA A C 1
ATOM 844 O O . ALA A 1 105 ? 20.407 14.298 -12.442 1.00 30.00 105 ALA A O 1
ATOM 845 N N . PHE A 1 106 ? 21.701 13.256 -10.921 1.00 46.88 106 PHE A N 1
ATOM 846 C CA . PHE A 1 106 ? 21.051 13.721 -9.680 1.00 46.88 106 PHE A CA 1
ATOM 847 C C . PHE A 1 106 ? 21.813 14.910 -9.069 1.00 46.88 106 PHE A C 1
ATOM 849 O O . PHE A 1 106 ? 22.980 15.141 -9.403 1.00 46.88 106 PHE A O 1
ATOM 856 N N . LYS A 1 107 ? 21.173 15.679 -8.177 1.00 39.50 107 LYS A N 1
ATOM 857 C CA . LYS A 1 107 ? 21.829 16.798 -7.471 1.00 39.50 107 LYS A CA 1
ATOM 858 C C . LYS A 1 107 ? 22.527 16.315 -6.194 1.00 39.50 107 LYS A C 1
ATOM 860 O O . LYS A 1 107 ? 22.357 15.183 -5.748 1.00 39.50 107 LYS A O 1
ATOM 865 N N . ILE A 1 108 ? 23.372 17.181 -5.632 1.00 38.50 108 ILE A N 1
ATOM 866 C CA . ILE A 1 108 ? 24.255 16.872 -4.498 1.00 38.50 108 ILE A CA 1
ATOM 867 C C . ILE A 1 108 ? 23.466 16.265 -3.315 1.00 38.50 108 ILE A C 1
ATOM 869 O O . ILE A 1 108 ? 22.625 16.935 -2.726 1.00 38.50 108 ILE A O 1
ATOM 873 N N . GLY A 1 109 ? 23.790 15.003 -2.975 1.00 51.62 109 GLY A N 1
ATOM 874 C CA . GLY A 1 109 ? 23.427 14.288 -1.734 1.00 51.62 109 GLY A CA 1
ATOM 875 C C . GLY A 1 109 ? 22.356 13.196 -1.815 1.00 51.62 109 GLY A C 1
ATOM 876 O O . GLY A 1 109 ? 22.206 12.404 -0.890 1.00 51.62 109 GLY A O 1
ATOM 877 N N . GLU A 1 110 ? 21.661 13.102 -2.937 1.00 51.88 110 GLU A N 1
ATOM 878 C CA . GLU A 1 110 ? 20.327 12.496 -3.031 1.00 51.88 110 GLU A CA 1
ATOM 879 C C . GLU A 1 110 ? 20.254 10.968 -2.827 1.00 51.88 110 GLU A C 1
ATOM 881 O O . GLU A 1 110 ? 19.226 10.445 -2.408 1.00 51.88 110 GLU A O 1
ATOM 886 N N . LYS A 1 111 ? 21.344 10.234 -3.082 1.00 48.72 111 LYS A N 1
ATOM 887 C CA . LYS A 1 111 ? 21.420 8.768 -2.909 1.00 48.72 111 LYS A CA 1
ATOM 888 C C . LYS A 1 111 ? 22.521 8.314 -1.934 1.00 48.72 111 LYS A C 1
ATOM 890 O O . LYS A 1 111 ? 23.071 7.232 -2.108 1.00 48.72 111 LYS A O 1
ATOM 895 N N . MET A 1 112 ? 22.916 9.137 -0.954 1.00 50.28 112 MET A N 1
ATOM 896 C CA . MET A 1 112 ? 24.285 9.034 -0.424 1.00 50.28 112 MET A CA 1
ATOM 897 C C . MET A 1 112 ? 24.670 7.822 0.438 1.00 50.28 112 MET A C 1
ATOM 899 O O . MET A 1 112 ? 25.862 7.559 0.452 1.00 50.28 112 MET A O 1
ATOM 903 N N . ASN A 1 113 ? 23.786 7.063 1.101 1.00 48.12 113 ASN A N 1
ATOM 904 C CA . ASN A 1 113 ? 24.292 5.993 1.990 1.00 48.12 113 ASN A CA 1
ATOM 905 C C . ASN A 1 113 ? 23.621 4.612 1.899 1.00 48.12 113 ASN A C 1
ATOM 907 O O . ASN A 1 113 ? 24.275 3.650 2.291 1.00 48.12 113 ASN A O 1
ATOM 911 N N . ASP A 1 114 ? 22.395 4.459 1.372 1.00 58.09 114 ASP A N 1
ATOM 912 C CA . ASP A 1 114 ? 21.802 3.119 1.200 1.00 58.09 114 ASP A CA 1
ATOM 913 C C . ASP A 1 114 ? 20.590 3.080 0.232 1.00 58.09 114 ASP A C 1
ATOM 915 O O . ASP A 1 114 ? 19.479 3.454 0.614 1.00 58.09 114 ASP A O 1
ATOM 919 N N . PRO A 1 115 ? 20.743 2.603 -1.020 1.00 59.66 115 PRO A N 1
ATOM 920 C CA . PRO A 1 115 ? 19.616 2.419 -1.937 1.00 59.66 115 PRO A CA 1
ATOM 921 C C . PRO A 1 115 ? 18.618 1.347 -1.470 1.00 59.66 115 PRO A C 1
ATOM 923 O O . PRO A 1 115 ? 17.467 1.379 -1.901 1.00 59.66 115 PRO A O 1
ATOM 926 N N . VAL A 1 116 ? 19.018 0.427 -0.584 1.00 61.06 116 VAL A N 1
ATOM 927 C CA . VAL A 1 116 ? 18.117 -0.584 -0.011 1.00 61.06 116 VAL A CA 1
ATOM 928 C C . VAL A 1 116 ? 17.087 0.081 0.898 1.00 61.06 116 VAL A C 1
ATOM 930 O O . VAL A 1 116 ? 15.908 -0.245 0.809 1.00 61.06 116 VAL A O 1
ATOM 933 N N . SER A 1 117 ? 17.485 1.084 1.681 1.00 58.00 117 SER A N 1
ATOM 934 C CA . SER A 1 117 ? 16.580 1.882 2.518 1.00 58.00 117 SER A CA 1
ATOM 935 C C . SER A 1 117 ? 15.459 2.576 1.730 1.00 58.00 117 SER A C 1
ATOM 937 O O . SER A 1 117 ? 14.348 2.698 2.237 1.00 58.00 117 SER A O 1
ATOM 939 N N . MET A 1 118 ? 15.698 2.967 0.471 1.00 62.81 118 MET A N 1
ATOM 940 C CA . MET A 1 118 ? 14.639 3.494 -0.402 1.00 62.81 118 MET A CA 1
ATOM 941 C C . MET A 1 118 ? 13.615 2.407 -0.755 1.00 62.81 118 MET A C 1
ATOM 943 O O . MET A 1 118 ? 12.416 2.641 -0.685 1.00 62.81 118 MET A O 1
ATOM 947 N N . TYR A 1 119 ? 14.085 1.204 -1.084 1.00 62.81 119 TYR A N 1
ATOM 948 C CA . TYR A 1 119 ? 13.228 0.058 -1.401 1.00 62.81 119 TYR A CA 1
ATOM 949 C C . TYR A 1 119 ? 12.468 -0.466 -0.179 1.00 62.81 119 TYR A C 1
ATOM 951 O O . TYR A 1 119 ? 11.386 -1.030 -0.315 1.00 62.81 119 TYR A O 1
ATOM 959 N N . LEU A 1 120 ? 13.009 -0.258 1.023 1.00 64.50 120 LEU A N 1
ATOM 960 C CA . LEU A 1 120 ? 12.329 -0.583 2.275 1.00 64.50 120 LEU A CA 1
ATOM 961 C C . LEU A 1 120 ? 11.119 0.319 2.540 1.00 64.50 120 LEU A C 1
ATOM 963 O O . LEU A 1 120 ? 10.208 -0.123 3.233 1.00 64.50 120 LEU A O 1
ATOM 967 N N . ALA A 1 121 ? 11.041 1.521 1.956 1.00 67.19 121 ALA A N 1
ATOM 968 C CA . ALA A 1 121 ? 9.820 2.327 2.021 1.00 67.19 121 ALA A CA 1
ATOM 969 C C . ALA A 1 121 ? 8.632 1.613 1.348 1.00 67.19 121 ALA A C 1
ATOM 971 O O . ALA A 1 121 ? 7.500 1.705 1.826 1.00 67.19 121 ALA A O 1
ATOM 972 N N . ASP A 1 122 ? 8.902 0.819 0.307 1.00 75.19 122 ASP A N 1
ATOM 973 C CA . ASP A 1 122 ? 7.883 0.053 -0.413 1.00 75.19 122 ASP A CA 1
ATOM 974 C C . ASP A 1 122 ? 7.413 -1.189 0.356 1.00 75.19 122 ASP A C 1
ATOM 976 O O . ASP A 1 122 ? 6.512 -1.889 -0.100 1.00 75.19 122 ASP A O 1
ATOM 980 N N . ILE A 1 123 ? 7.980 -1.503 1.526 1.00 77.25 123 ILE A N 1
ATOM 981 C CA . ILE A 1 123 ? 7.579 -2.702 2.273 1.00 77.25 123 ILE A CA 1
ATOM 982 C C . ILE A 1 123 ? 6.102 -2.664 2.685 1.00 77.25 123 ILE A C 1
ATOM 984 O O . ILE A 1 123 ? 5.442 -3.706 2.709 1.00 77.25 123 ILE A O 1
ATOM 988 N N . TYR A 1 124 ? 5.581 -1.464 2.955 1.00 79.00 124 TYR A N 1
ATOM 989 C CA . TYR A 1 124 ? 4.197 -1.238 3.365 1.00 79.00 124 TYR A CA 1
ATOM 990 C C . TYR A 1 124 ? 3.228 -1.216 2.174 1.00 79.00 124 TYR A C 1
ATOM 992 O O . TYR A 1 124 ? 2.054 -1.543 2.32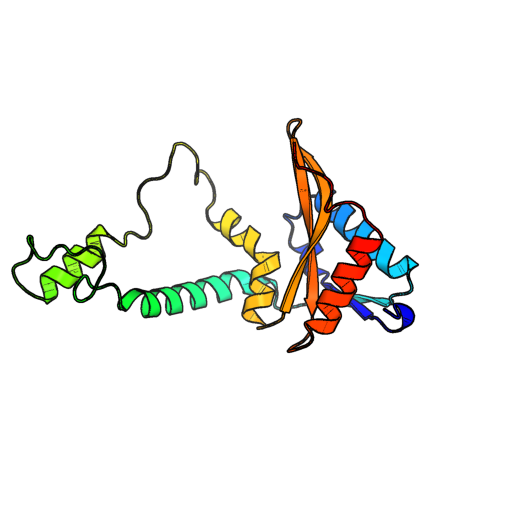3 1.00 79.00 124 TYR A O 1
ATOM 1000 N N . THR A 1 125 ? 3.706 -0.905 0.968 1.00 83.75 125 THR A N 1
ATOM 1001 C CA . THR A 1 125 ? 2.859 -0.728 -0.223 1.00 83.75 125 THR A CA 1
ATOM 1002 C C . THR A 1 125 ? 2.969 -1.886 -1.212 1.00 83.75 125 THR A C 1
ATOM 1004 O O . THR A 1 125 ? 1.950 -2.378 -1.692 1.00 83.75 125 THR A O 1
ATOM 1007 N N . GLY A 1 126 ? 4.176 -2.395 -1.460 1.00 81.06 126 GLY A N 1
ATOM 1008 C CA . GLY A 1 126 ? 4.460 -3.395 -2.490 1.00 81.06 126 GLY A CA 1
ATOM 1009 C C . GLY A 1 126 ? 3.755 -4.735 -2.275 1.00 81.06 126 GLY A C 1
ATOM 1010 O O . GLY A 1 126 ? 3.425 -5.418 -3.245 1.00 81.06 126 GLY A O 1
ATOM 1011 N N . LEU A 1 127 ? 3.445 -5.101 -1.024 1.00 85.19 127 LEU A N 1
ATOM 1012 C CA . LEU A 1 127 ? 2.649 -6.298 -0.728 1.00 85.19 127 LEU A CA 1
ATOM 1013 C C . LEU A 1 127 ? 1.269 -6.243 -1.403 1.00 85.19 127 LEU A C 1
ATOM 1015 O O . LEU A 1 127 ? 0.800 -7.256 -1.918 1.00 85.19 127 LEU A O 1
ATOM 1019 N N . VAL A 1 128 ? 0.635 -5.069 -1.420 1.00 89.56 128 VAL A N 1
ATOM 1020 C CA . VAL A 1 128 ? -0.709 -4.879 -1.982 1.00 89.56 128 VAL A CA 1
ATOM 1021 C C . VAL A 1 128 ? -0.700 -5.141 -3.486 1.00 89.56 128 VAL A C 1
ATOM 1023 O O . VAL A 1 128 ? -1.568 -5.854 -3.986 1.00 89.56 128 VAL A O 1
ATOM 1026 N N . ASN A 1 129 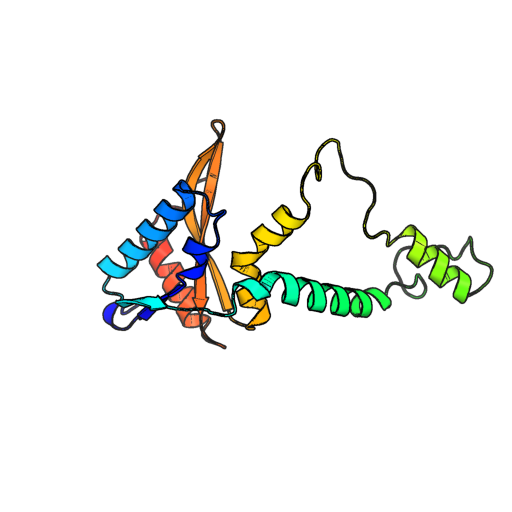? 0.324 -4.653 -4.194 1.00 88.94 129 ASN A N 1
ATOM 1027 C CA . ASN A 1 129 ? 0.512 -4.911 -5.623 1.00 88.94 129 ASN A CA 1
ATOM 1028 C C . ASN A 1 129 ? 0.743 -6.400 -5.902 1.00 88.94 129 ASN A C 1
ATOM 1030 O O . ASN A 1 129 ? 0.088 -6.978 -6.768 1.00 88.94 129 ASN A O 1
ATOM 1034 N N . MET A 1 130 ? 1.642 -7.022 -5.135 1.00 89.69 130 MET A N 1
ATOM 1035 C CA . MET A 1 130 ? 2.010 -8.434 -5.279 1.00 89.69 130 MET A CA 1
ATOM 1036 C C . MET A 1 130 ? 0.837 -9.385 -5.030 1.00 89.69 130 MET A C 1
ATOM 1038 O O . MET A 1 130 ? 0.735 -10.422 -5.678 1.00 89.69 130 MET A O 1
ATOM 1042 N N . ALA A 1 131 ? -0.048 -9.032 -4.099 1.00 91.25 131 ALA A N 1
ATOM 1043 C CA . ALA A 1 131 ? -1.264 -9.783 -3.813 1.00 91.25 131 ALA A CA 1
ATOM 1044 C C . ALA A 1 131 ? -2.452 -9.371 -4.705 1.00 91.25 131 ALA A C 1
ATOM 1046 O O . ALA A 1 131 ? -3.535 -9.925 -4.553 1.00 91.25 131 ALA A O 1
ATOM 1047 N N . CYS A 1 132 ? -2.269 -8.403 -5.612 1.00 92.06 132 CYS A N 1
ATOM 1048 C CA . CYS A 1 132 ? -3.322 -7.834 -6.459 1.00 92.06 132 CYS A CA 1
ATOM 1049 C C . CYS A 1 132 ? -4.569 -7.400 -5.665 1.00 92.06 132 CYS A C 1
ATOM 1051 O O . CYS A 1 132 ? -5.704 -7.597 -6.102 1.00 92.06 132 CYS A O 1
ATOM 1053 N N . LEU A 1 133 ? -4.346 -6.824 -4.483 1.00 94.50 133 LEU A N 1
ATOM 1054 C CA . LEU A 1 133 ? -5.395 -6.322 -3.602 1.00 94.50 133 LEU A CA 1
ATOM 1055 C C . LEU A 1 133 ? -5.658 -4.840 -3.873 1.00 94.50 133 LEU A C 1
ATOM 1057 O O . LEU A 1 133 ? -4.817 -4.127 -4.420 1.00 94.50 133 LEU A O 1
ATOM 1061 N N . ASN A 1 134 ? -6.824 -4.357 -3.453 1.00 93.75 134 ASN A N 1
ATOM 1062 C CA . ASN A 1 134 ? -7.095 -2.923 -3.431 1.00 93.75 134 ASN A CA 1
ATOM 1063 C C . ASN A 1 134 ? -6.574 -2.309 -2.128 1.00 93.75 134 ASN A C 1
ATOM 1065 O O . ASN A 1 134 ? -6.687 -2.891 -1.048 1.00 93.75 134 ASN A O 1
ATOM 1069 N N . GLY A 1 135 ? -5.996 -1.117 -2.248 1.00 93.88 135 GLY A N 1
ATOM 1070 C CA . GLY A 1 135 ? -5.491 -0.332 -1.132 1.00 93.88 135 GLY A CA 1
ATOM 1071 C C . GLY A 1 135 ? -5.925 1.122 -1.263 1.00 93.88 135 GLY A C 1
ATOM 1072 O O . GLY A 1 135 ? -5.895 1.686 -2.354 1.00 93.88 135 GLY A O 1
ATOM 1073 N N . LEU A 1 136 ? -6.305 1.727 -0.145 1.00 95.44 136 LEU A N 1
ATOM 1074 C CA . LEU A 1 136 ? -6.627 3.144 -0.022 1.00 95.44 136 LEU A CA 1
ATOM 1075 C C . LEU A 1 136 ? -5.747 3.748 1.068 1.00 95.44 136 LEU A C 1
ATOM 1077 O O . LEU A 1 136 ? -5.632 3.170 2.142 1.00 95.44 136 LEU A O 1
ATOM 1081 N N . SER A 1 137 ? -5.149 4.908 0.808 1.00 94.12 137 SER A N 1
ATOM 1082 C CA . SER A 1 137 ? -4.457 5.691 1.833 1.00 94.12 137 SER A CA 1
ATOM 1083 C C . SER A 1 137 ? -5.288 6.924 2.160 1.00 94.12 137 SER A C 1
ATOM 1085 O O . SER A 1 137 ? -5.518 7.745 1.275 1.00 94.12 137 SER A O 1
ATOM 1087 N N . VAL A 1 138 ? -5.704 7.064 3.418 1.00 93.38 138 VAL A N 1
ATOM 1088 C CA . VAL A 1 138 ? -6.410 8.251 3.930 1.00 93.38 138 VAL A CA 1
ATOM 1089 C C . VAL A 1 138 ? -5.536 8.985 4.950 1.00 93.38 138 VAL A C 1
ATOM 1091 O O . VAL A 1 138 ? -4.818 8.325 5.702 1.00 93.38 138 VAL A O 1
ATOM 1094 N N . PRO A 1 139 ? -5.541 10.326 5.019 1.00 93.06 139 PRO A N 1
ATOM 1095 C CA . PRO A 1 139 ? -4.785 11.049 6.041 1.00 93.06 139 PRO A CA 1
ATOM 1096 C C . PRO A 1 139 ? -5.277 10.694 7.448 1.00 93.06 139 PRO A C 1
ATOM 1098 O O . PRO A 1 139 ? -6.476 10.746 7.709 1.00 93.06 139 PRO A O 1
ATOM 1101 N N . CYS A 1 140 ? -4.366 10.373 8.366 1.00 93.06 140 CYS A N 1
ATOM 1102 C CA . CYS A 1 140 ? -4.697 9.993 9.746 1.00 93.06 140 CYS A CA 1
ATOM 1103 C C . CYS A 1 140 ? -4.023 10.853 10.819 1.00 93.06 140 CYS A C 1
ATOM 1105 O O . CYS A 1 140 ? -4.173 10.609 12.017 1.00 93.06 140 CYS A O 1
ATOM 1107 N N . GLY A 1 141 ? -3.290 11.881 10.402 1.00 91.19 141 GLY A N 1
ATOM 1108 C CA . GLY A 1 141 ? -2.674 12.835 11.305 1.00 91.19 141 GLY A CA 1
ATOM 1109 C C . GLY A 1 141 ? -1.465 13.513 10.691 1.00 91.19 141 GLY A C 1
ATOM 1110 O O . GLY A 1 141 ? -1.212 13.424 9.490 1.00 91.19 141 GLY A O 1
ATOM 1111 N N . PHE A 1 142 ? -0.723 14.194 11.554 1.00 90.94 142 PHE A N 1
ATOM 1112 C CA . PHE A 1 142 ? 0.496 14.896 11.197 1.00 90.94 142 PHE A CA 1
ATOM 1113 C C . PHE A 1 142 ? 1.563 14.650 12.254 1.00 90.94 142 PHE A C 1
ATOM 1115 O O . PHE A 1 142 ? 1.245 14.493 13.434 1.00 90.94 142 PHE A O 1
ATOM 1122 N N . VAL A 1 143 ? 2.817 14.661 11.822 1.00 90.00 143 VAL A N 1
ATOM 1123 C CA . VAL A 1 143 ? 3.997 14.636 12.686 1.00 90.00 143 VAL A CA 1
ATOM 1124 C C . VAL A 1 143 ? 4.821 15.891 12.442 1.00 90.00 143 VAL A C 1
ATOM 1126 O O . VAL A 1 143 ? 4.946 16.349 11.306 1.00 90.00 143 VAL A O 1
ATOM 1129 N N . GLU A 1 144 ? 5.378 16.459 13.505 1.00 88.62 144 GLU A N 1
ATOM 1130 C CA . GLU A 1 144 ? 6.260 17.619 13.398 1.00 88.62 144 GLU A CA 1
ATOM 1131 C C . GLU A 1 144 ? 7.713 17.168 13.245 1.00 88.62 144 GLU A C 1
ATOM 1133 O O . GLU A 1 144 ? 8.218 16.355 14.024 1.00 88.62 144 GLU A O 1
ATOM 1138 N N . ARG A 1 145 ? 8.400 17.689 12.229 1.00 87.62 145 ARG A N 1
ATOM 1139 C CA . ARG A 1 145 ? 9.826 17.455 11.972 1.00 87.62 145 ARG A CA 1
ATOM 1140 C C . ARG A 1 145 ? 10.457 18.765 11.545 1.00 87.62 145 ARG A C 1
ATOM 1142 O O . ARG A 1 145 ? 9.993 19.370 10.591 1.00 87.62 145 ARG A O 1
ATOM 1149 N N . GLU A 1 146 ? 11.505 19.207 12.237 1.00 87.19 146 GLU A N 1
ATOM 1150 C CA . GLU A 1 146 ? 12.247 20.427 11.865 1.00 87.19 146 GLU A CA 1
ATOM 1151 C C . GLU A 1 146 ? 11.339 21.662 11.662 1.00 87.19 146 GLU A C 1
ATOM 1153 O O . GLU A 1 146 ? 11.508 22.421 10.709 1.00 87.19 146 GLU A O 1
ATOM 1158 N N . ASN A 1 147 ? 10.355 21.851 12.554 1.00 84.56 147 ASN A N 1
ATOM 1159 C CA . ASN A 1 147 ? 9.313 22.889 12.472 1.00 84.56 147 ASN A CA 1
ATOM 1160 C C . ASN A 1 147 ? 8.418 22.814 11.221 1.00 84.56 147 ASN A C 1
ATOM 1162 O O . ASN A 1 147 ? 7.792 23.807 10.859 1.00 84.56 147 ASN A O 1
ATOM 1166 N N . LYS A 1 148 ? 8.355 21.651 10.569 1.00 81.88 148 LYS A N 1
ATOM 1167 C CA . LYS A 1 148 ? 7.435 21.354 9.470 1.00 81.88 148 LYS A CA 1
ATOM 1168 C C . LYS A 1 148 ? 6.414 20.320 9.895 1.00 81.88 148 LYS A C 1
ATOM 1170 O O . LYS A 1 148 ? 6.738 19.365 10.605 1.00 81.88 148 LYS A O 1
ATOM 1175 N N . LYS A 1 149 ? 5.187 20.484 9.420 1.00 84.25 149 LYS A N 1
ATOM 1176 C CA . LYS A 1 149 ? 4.053 19.612 9.717 1.00 84.25 149 LYS A CA 1
ATOM 1177 C C . LYS A 1 149 ? 3.857 18.634 8.561 1.00 84.25 149 LYS A C 1
ATOM 1179 O O . LYS A 1 149 ? 3.322 18.994 7.516 1.00 84.25 149 LYS A O 1
ATOM 1184 N N . LEU A 1 150 ? 4.276 17.384 8.745 1.00 87.19 150 LEU A N 1
ATOM 1185 C CA . LEU A 1 150 ? 4.246 16.353 7.705 1.00 87.19 150 LEU A CA 1
ATOM 1186 C C . LEU A 1 150 ? 3.021 15.437 7.864 1.00 87.19 150 LEU A C 1
ATOM 1188 O O . LEU A 1 150 ? 2.772 14.963 8.974 1.00 87.19 150 LEU A O 1
ATOM 1192 N N . PRO A 1 151 ? 2.249 15.168 6.795 1.00 90.25 151 PRO A N 1
ATOM 1193 C CA . PRO A 1 151 ? 1.069 14.314 6.872 1.00 90.25 151 PRO A CA 1
ATOM 1194 C C . PRO A 1 151 ? 1.446 12.836 7.004 1.00 90.25 151 PRO A C 1
ATOM 1196 O O . PRO A 1 151 ? 2.429 12.372 6.426 1.00 90.25 151 PRO A O 1
ATOM 1199 N N . VAL A 1 152 ? 0.612 12.084 7.719 1.00 91.00 152 VAL A N 1
ATOM 1200 C CA . VAL A 1 152 ? 0.712 10.627 7.856 1.00 91.00 152 VAL A CA 1
ATOM 1201 C C . VAL A 1 152 ? -0.531 9.979 7.256 1.00 91.00 152 VAL A C 1
ATOM 1203 O O . VAL A 1 152 ? -1.652 10.426 7.503 1.00 91.00 152 VAL A O 1
ATOM 1206 N N . GLY A 1 153 ? -0.326 8.935 6.452 1.00 91.06 153 GLY A N 1
ATOM 1207 C CA . GLY A 1 153 ? -1.392 8.153 5.834 1.00 91.06 153 GLY A CA 1
ATOM 1208 C C . GLY A 1 153 ? -1.690 6.868 6.605 1.00 91.06 153 GLY A C 1
ATOM 1209 O O . GLY A 1 153 ? -0.781 6.164 7.042 1.00 91.06 153 GLY A O 1
ATOM 1210 N N . LEU A 1 154 ? -2.971 6.542 6.732 1.00 93.00 154 LEU A N 1
ATOM 1211 C CA . LEU A 1 154 ? -3.473 5.238 7.137 1.00 93.00 154 LEU A CA 1
ATOM 1212 C C . LEU A 1 154 ? -3.854 4.449 5.888 1.00 93.00 154 LEU A C 1
ATOM 1214 O O . LEU A 1 154 ? -4.719 4.871 5.118 1.00 93.00 154 LEU A O 1
ATOM 1218 N N . GLN A 1 155 ? -3.236 3.286 5.717 1.00 93.94 155 GLN A N 1
ATOM 1219 C CA . GLN A 1 155 ? -3.533 2.391 4.610 1.00 93.94 155 GLN A CA 1
ATOM 1220 C C . GLN A 1 155 ? -4.614 1.376 5.001 1.00 93.94 155 GLN A C 1
ATOM 1222 O O . GLN A 1 155 ? -4.485 0.657 5.991 1.00 93.94 155 GLN A O 1
ATOM 1227 N N . ILE A 1 156 ? -5.667 1.298 4.195 1.00 95.25 156 ILE A N 1
ATOM 1228 C CA . ILE A 1 156 ? -6.768 0.344 4.310 1.00 95.25 156 ILE A CA 1
ATOM 1229 C C . ILE A 1 156 ? -6.674 -0.594 3.110 1.00 95.25 156 ILE A C 1
ATOM 1231 O O . ILE A 1 156 ? -6.698 -0.138 1.968 1.00 95.25 156 ILE A O 1
ATOM 1235 N N . ILE A 1 157 ? -6.563 -1.897 3.361 1.00 95.75 157 ILE A N 1
ATOM 1236 C CA . ILE A 1 157 ? -6.434 -2.923 2.320 1.00 95.75 157 ILE A CA 1
ATOM 1237 C C . ILE A 1 157 ? -7.694 -3.784 2.332 1.00 95.75 157 ILE A C 1
ATOM 1239 O O . ILE A 1 157 ? -8.088 -4.298 3.381 1.00 95.75 157 ILE A O 1
ATOM 1243 N N . GLY A 1 158 ? -8.327 -3.936 1.174 1.00 95.06 158 GLY A N 1
ATOM 1244 C CA . GLY A 1 158 ? -9.503 -4.777 0.995 1.00 95.06 158 GLY A CA 1
ATOM 1245 C C . GLY A 1 158 ? -9.200 -6.042 0.205 1.00 95.06 158 GLY A C 1
ATOM 1246 O O . GLY A 1 158 ? -8.160 -6.188 -0.436 1.00 95.06 158 GLY A O 1
ATOM 1247 N N . ASN A 1 159 ? -10.142 -6.981 0.261 1.00 94.75 159 ASN A N 1
ATOM 1248 C CA . ASN A 1 159 ? -10.090 -8.197 -0.543 1.00 94.75 159 ASN A CA 1
ATOM 1249 C C . ASN A 1 159 ? -10.419 -7.893 -2.016 1.00 94.75 159 ASN A C 1
ATOM 1251 O O . ASN A 1 159 ? -10.960 -6.829 -2.317 1.00 94.75 159 ASN A O 1
ATOM 1255 N N . TYR A 1 160 ? -10.145 -8.837 -2.915 1.00 96.12 160 TYR A N 1
ATOM 1256 C CA . TYR A 1 160 ? -10.421 -8.716 -4.349 1.00 96.12 160 TYR A CA 1
ATOM 1257 C C . TYR A 1 160 ? -11.822 -8.160 -4.638 1.00 96.12 160 TYR A C 1
ATOM 1259 O O . TYR A 1 160 ? -12.812 -8.666 -4.105 1.00 96.12 160 TYR A O 1
ATOM 1267 N N . PHE A 1 161 ? -11.886 -7.140 -5.500 1.00 95.69 161 PHE A N 1
ATOM 1268 C CA . PHE A 1 161 ? -13.124 -6.507 -5.978 1.00 95.69 161 PHE A CA 1
ATOM 1269 C C . PHE A 1 161 ? -14.032 -5.933 -4.877 1.00 95.69 161 PHE A C 1
ATOM 1271 O O . PHE A 1 161 ? -15.246 -5.827 -5.052 1.00 95.69 161 PHE A O 1
ATOM 1278 N N . ASN A 1 162 ? -13.459 -5.604 -3.717 1.00 94.94 162 ASN A N 1
ATOM 1279 C CA . ASN A 1 162 ? -14.187 -5.054 -2.577 1.00 94.94 162 ASN A CA 1
ATOM 1280 C C . ASN A 1 162 ? -13.837 -3.581 -2.311 1.00 94.94 162 ASN A C 1
ATOM 1282 O O . ASN A 1 162 ? -13.757 -3.136 -1.163 1.00 94.94 162 ASN A O 1
ATOM 1286 N N . GLU A 1 163 ? -13.623 -2.815 -3.380 1.00 97.00 163 GLU A N 1
ATOM 1287 C CA . GLU A 1 163 ? -13.303 -1.388 -3.319 1.00 97.00 163 GLU A CA 1
ATOM 1288 C C . GLU A 1 163 ? -14.434 -0.594 -2.656 1.00 97.00 163 GLU A C 1
ATOM 1290 O O . GLU A 1 163 ? -14.163 0.369 -1.943 1.00 97.00 163 GLU A O 1
ATOM 1295 N N . GLU A 1 164 ? -15.694 -1.020 -2.821 1.00 96.62 164 GLU A N 1
ATOM 1296 C CA . GLU A 1 164 ? -16.843 -0.387 -2.162 1.00 96.62 164 GLU A CA 1
ATOM 1297 C C . GLU A 1 164 ? -16.660 -0.358 -0.639 1.00 96.62 164 GLU A C 1
ATOM 1299 O O . GLU A 1 164 ? -16.846 0.686 -0.011 1.00 96.62 164 GLU A O 1
ATOM 1304 N N . LEU A 1 165 ? -16.259 -1.479 -0.030 1.00 95.31 165 LEU A N 1
ATOM 1305 C CA . LEU A 1 165 ? -16.038 -1.535 1.412 1.00 95.31 165 LEU A CA 1
ATOM 1306 C C . LEU A 1 165 ? -14.873 -0.636 1.827 1.00 95.31 165 LEU A C 1
ATOM 1308 O O . LEU A 1 165 ? -15.012 0.122 2.785 1.00 95.31 165 LEU A O 1
ATOM 1312 N N . VAL A 1 166 ? -13.752 -0.691 1.105 1.00 95.94 166 VAL A N 1
ATOM 1313 C CA . VAL A 1 166 ? -12.565 0.120 1.411 1.00 95.94 166 VAL A CA 1
ATOM 1314 C C . VAL A 1 166 ? -12.878 1.612 1.338 1.00 95.94 166 VAL A C 1
ATOM 1316 O O . VAL A 1 166 ? -12.552 2.351 2.267 1.00 95.94 166 VAL A O 1
ATOM 1319 N N . LEU A 1 167 ? -13.587 2.050 0.296 1.00 96.50 167 LEU A N 1
ATOM 1320 C CA . LEU A 1 167 ? -14.029 3.436 0.145 1.00 96.50 167 LEU A CA 1
ATOM 1321 C C . LEU A 1 167 ? -15.006 3.845 1.250 1.00 96.50 167 LEU A C 1
ATOM 1323 O O . LEU A 1 167 ? -14.901 4.943 1.790 1.00 96.50 167 LEU A O 1
ATOM 1327 N N . ARG A 1 168 ? -15.938 2.966 1.637 1.00 95.38 168 ARG A N 1
ATOM 1328 C CA . ARG A 1 168 ? -16.886 3.246 2.728 1.00 95.38 168 ARG A CA 1
ATOM 1329 C C . ARG A 1 168 ? -16.199 3.356 4.087 1.00 95.38 168 ARG A C 1
ATOM 1331 O O . ARG A 1 168 ? -16.614 4.194 4.884 1.00 95.38 168 ARG A O 1
ATOM 1338 N N . VAL A 1 169 ? -15.180 2.536 4.354 1.00 94.88 169 VAL A N 1
ATOM 1339 C CA . VAL A 1 169 ? -14.355 2.636 5.570 1.00 94.88 169 VAL A CA 1
ATOM 1340 C C . VAL A 1 169 ? -13.560 3.941 5.554 1.00 94.88 169 VAL A C 1
ATOM 1342 O O . VAL A 1 169 ? -13.628 4.686 6.529 1.00 94.88 169 VAL A O 1
ATOM 1345 N N . GLY A 1 170 ? -12.886 4.257 4.442 1.00 94.44 170 GLY A N 1
ATOM 1346 C CA . GLY A 1 170 ? -12.126 5.499 4.277 1.00 94.44 170 GLY A CA 1
ATOM 1347 C C . GLY A 1 170 ? -12.986 6.746 4.479 1.00 94.44 170 GLY A C 1
ATOM 1348 O O . GLY A 1 170 ? -12.683 7.565 5.338 1.00 94.44 170 GLY A O 1
ATOM 1349 N N . ASN A 1 171 ? -14.127 6.834 3.792 1.00 93.69 171 ASN A N 1
ATOM 1350 C CA . ASN A 1 171 ? -15.063 7.949 3.949 1.00 93.69 171 ASN A CA 1
ATOM 1351 C C . ASN A 1 171 ? -15.593 8.069 5.388 1.00 93.69 171 ASN A C 1
ATOM 1353 O O . ASN A 1 171 ? -15.768 9.172 5.891 1.00 93.69 171 ASN A O 1
ATOM 1357 N N . SER A 1 172 ? -15.874 6.951 6.066 1.00 92.19 172 SER A N 1
ATOM 1358 C CA . SER A 1 172 ? -16.325 7.007 7.462 1.00 92.19 172 SER A CA 1
ATOM 1359 C C . SER A 1 172 ? -15.234 7.541 8.390 1.00 92.19 172 SER A C 1
ATOM 1361 O O . SER A 1 172 ? -15.532 8.328 9.281 1.00 92.19 172 SER A O 1
ATOM 1363 N N . PHE A 1 173 ? -13.980 7.143 8.164 1.00 93.00 173 PHE A N 1
ATOM 1364 C CA . PHE A 1 173 ? -12.833 7.653 8.911 1.00 93.00 173 PHE A CA 1
ATOM 1365 C C . PHE A 1 173 ? -12.631 9.157 8.668 1.00 93.00 173 PHE A C 1
ATOM 1367 O O . PHE A 1 173 ? -12.453 9.923 9.609 1.00 93.00 173 PHE A O 1
ATOM 1374 N N . GLU A 1 174 ? -12.738 9.605 7.417 1.00 91.25 174 GLU A N 1
ATOM 1375 C CA . GLU A 1 174 ? -12.648 11.024 7.056 1.00 91.25 174 GLU A CA 1
ATOM 1376 C C . GLU A 1 174 ? -13.789 11.865 7.649 1.00 91.25 174 GLU A C 1
ATOM 1378 O O . GLU A 1 174 ? -13.569 12.995 8.067 1.00 91.25 174 GLU A O 1
ATOM 1383 N N . GLN A 1 175 ? -15.012 11.340 7.741 1.00 88.75 175 GLN A N 1
ATOM 1384 C CA . GLN A 1 175 ? -16.136 12.080 8.333 1.00 88.75 175 GLN A CA 1
ATOM 1385 C C . GLN A 1 175 ? -15.965 12.337 9.835 1.00 88.75 175 GLN A C 1
ATOM 1387 O O . GLN A 1 175 ? -16.460 13.341 10.347 1.00 88.75 175 GLN A O 1
ATOM 1392 N N . GLU A 1 176 ? -15.251 11.460 10.539 1.00 86.94 176 GLU A N 1
ATOM 1393 C CA . GLU A 1 176 ? -14.929 11.640 11.957 1.00 86.94 176 GLU A CA 1
ATOM 1394 C C . GLU A 1 176 ? -13.701 12.531 12.182 1.00 86.94 176 GLU A C 1
ATOM 1396 O O . GLU A 1 176 ? -13.458 13.004 13.298 1.00 86.94 176 GLU A O 1
ATOM 1401 N N . HIS A 1 177 ? -12.931 12.802 11.124 1.00 86.50 177 HIS A N 1
ATOM 1402 C CA . HIS A 1 177 ? -11.649 13.477 11.223 1.00 86.50 177 HIS A CA 1
ATOM 1403 C C . HIS A 1 177 ? -11.460 14.584 10.188 1.00 86.50 177 HIS A C 1
ATOM 1405 O O . HIS A 1 177 ? -11.382 14.368 8.986 1.00 86.50 177 HIS A O 1
ATOM 1411 N N . ASN A 1 178 ? -11.208 15.801 10.662 1.00 83.81 178 ASN A N 1
ATOM 1412 C CA . ASN A 1 178 ? -11.018 16.958 9.790 1.00 83.81 178 ASN A CA 1
ATOM 1413 C C . ASN A 1 178 ? -9.581 17.086 9.225 1.00 83.81 178 ASN A C 1
ATOM 1415 O O . ASN A 1 178 ? -9.023 18.185 9.205 1.00 83.81 178 ASN A O 1
ATOM 1419 N N . TYR A 1 179 ? -8.932 15.981 8.839 1.00 83.69 179 TYR A N 1
ATOM 1420 C CA . TYR A 1 179 ? -7.547 16.003 8.336 1.00 83.69 179 TYR A CA 1
ATOM 1421 C C . TYR A 1 179 ? -7.441 16.516 6.896 1.00 83.69 179 TYR A C 1
ATOM 1423 O O . TYR A 1 179 ? -6.467 17.185 6.569 1.00 83.69 179 TYR A O 1
ATOM 1431 N N . LEU A 1 180 ? -8.457 16.277 6.060 1.00 75.81 180 LEU A N 1
ATOM 1432 C CA . LEU A 1 180 ? -8.483 16.731 4.661 1.00 75.81 180 LEU A CA 1
ATOM 1433 C C . LEU A 1 180 ? -8.451 18.258 4.507 1.00 75.81 180 LEU A C 1
ATOM 1435 O O . LEU A 1 180 ? -7.953 18.765 3.508 1.00 75.81 180 LEU A O 1
ATOM 1439 N N . ASN A 1 181 ? -8.959 18.992 5.498 1.00 79.88 181 ASN A N 1
ATOM 1440 C CA . ASN A 1 181 ? -9.003 20.456 5.479 1.00 79.88 181 ASN A CA 1
ATOM 1441 C C . ASN A 1 181 ? -7.758 21.104 6.109 1.00 79.88 181 ASN A C 1
ATOM 1443 O O . ASN A 1 181 ? -7.748 22.311 6.343 1.00 79.88 181 ASN A O 1
ATOM 1447 N N . GLN A 1 182 ? -6.726 20.318 6.427 1.00 78.50 182 GLN A N 1
ATOM 1448 C CA . GLN A 1 182 ? -5.486 20.805 7.026 1.00 78.50 182 GLN A CA 1
ATOM 1449 C C . GLN A 1 182 ? -4.339 20.740 6.022 1.00 78.50 182 GLN A C 1
ATOM 1451 O O . GLN A 1 182 ? -4.092 19.705 5.407 1.00 78.50 182 GLN A O 1
ATOM 1456 N N . THR A 1 183 ? -3.603 21.840 5.903 1.00 72.12 183 THR A N 1
ATOM 1457 C CA . THR A 1 183 ? -2.423 21.931 5.041 1.00 72.12 183 THR A CA 1
ATOM 1458 C C . THR A 1 183 ? -1.167 21.524 5.810 1.00 72.12 183 THR A C 1
ATOM 1460 O O . THR A 1 183 ? -1.053 21.778 7.012 1.00 72.12 183 THR A O 1
ATOM 1463 N N . ALA A 1 184 ? -0.232 20.881 5.113 1.00 69.56 184 ALA A N 1
ATOM 1464 C CA . ALA A 1 184 ? 1.140 20.738 5.585 1.00 69.56 184 ALA A CA 1
ATOM 1465 C C . ALA A 1 184 ? 1.836 22.111 5.544 1.00 69.56 184 ALA A C 1
ATOM 1467 O O . ALA A 1 184 ? 1.628 22.866 4.591 1.00 69.56 184 ALA A O 1
ATOM 1468 N N . GLU A 1 185 ? 2.633 22.413 6.567 1.00 59.00 185 GLU A N 1
ATOM 1469 C CA . GLU A 1 185 ? 3.424 23.650 6.707 1.00 59.00 185 GLU A CA 1
ATOM 1470 C C . GLU A 1 185 ? 4.921 23.332 6.693 1.00 59.00 185 GLU A C 1
ATOM 1472 O O . GLU A 1 185 ? 5.305 22.305 7.305 1.00 59.00 185 GLU A O 1
#

Sequence (185 aa):
LDFKKLKIGLPKEFFEIGGIDPDVKNLILKSVDCFKQQGAEVLEINLPHMKYSVPAYYIINSAEISANLARYDGIRYPISNRDEASGFREIYYKTKGHGFSPYPAFKIGEKMNDPVSMYLADIYTGLVNMACLNGLSVPCGFVERENKKLPVGLQIIGNYFNEELVLRVGNSFEQEHNYLNQTAE

Radius of gyration: 22.11 Å; chains: 1; bounding box: 47×39×60 Å

Foldseek 3Di:
DQLLPAEAEDEVCVVVVDDDDPVLVVLLVVLVVVSVVSNHHYDYDYDPCLVCLLVVLVVVVVVVCVVVCLVQQLPPDDDWPVVVDPDSVRRRCVRCVPPDDVDDDDDPPDCPDDPVVVSVVCSVPSVCVVLVWDKDWAWRAWDADPNKTHTHTHIDTDGPPVVVVSVVVRVVSCVVDVPVVDDID